Protein AF-0000000073532770 (afdb_homodimer)

Foldseek 3Di:
DPPPPLPDPPPPDDDADEAEAEDAPDPDADDPSDDWDWDDPVHQWIWTAGPVGAIKIKGKDQAPDKDWDWDWDQDPVRDTDIDTPDMHRTYIYIYHPPPPPPPCVVVVVVVVVVVVVVVVVPPDD/DPPPPLPPPPPPDDDADEAEAEDAPDPDADDPSDDWDWDDPVHQWIWTAGPVGAIKIKGKDQAPDKDWDWDWDQDPVRDTDIDTPDMHRTYIYIYHPPPPPPPCVVVVVVVVVVVVVVVVVPPDD

Nearest PDB structures (foldseek):
  8ity-assembly1_N  TM=6.859E-01  e=7.770E-04  Homo sapiens
  7d59-assembly1_N  TM=6.655E-01  e=1.173E-03  Homo sapiens
  7du2-assembly1_N  TM=6.499E-01  e=6.081E-03  Homo sapiens
  6tut-assembly1_N  TM=5.353E-01  e=2.090E-02  Saccharomyces cerevisiae S288C
  8ity-assembly1_N  TM=6.860E-01  e=7.735E-04  Homo sapiens

Structure (mmCIF, N/CA/C/O backbone):
data_AF-0000000073532770-model_v1
#
loop_
_entity.id
_entity.type
_entity.pdbx_description
1 polymer 'Transcription factor TFIIIC triple barrel domain-containing protein'
#
loop_
_atom_site.group_PDB
_atom_site.id
_atom_site.type_symbol
_atom_site.label_atom_id
_atom_site.label_alt_id
_atom_site.label_comp_id
_atom_site.label_asym_id
_atom_site.label_entity_id
_atom_site.label_seq_id
_atom_site.pdbx_PDB_ins_code
_atom_site.Cartn_x
_atom_site.Cartn_y
_atom_site.Cartn_z
_atom_site.occupancy
_atom_site.B_iso_or_equiv
_atom_site.auth_seq_id
_atom_site.auth_comp_id
_atom_site.auth_asym_id
_atom_site.auth_atom_id
_atom_site.pdbx_PDB_model_num
ATOM 1 N N . MET A 1 1 ? -21.984 -15.32 -13.234 1 23.61 1 MET A N 1
ATOM 2 C CA . MET A 1 1 ? -20.703 -15.438 -12.539 1 23.61 1 MET A CA 1
ATOM 3 C C . MET A 1 1 ? -20.516 -14.289 -11.547 1 23.61 1 MET A C 1
ATOM 5 O O . MET A 1 1 ? -20.609 -13.117 -11.922 1 23.61 1 MET A O 1
ATOM 9 N N . GLU A 1 2 ? -21.141 -14.43 -10.422 1 28.73 2 GLU A N 1
ATOM 10 C CA . GLU A 1 2 ? -21.188 -13.367 -9.422 1 28.73 2 GLU A CA 1
ATOM 11 C C . GLU A 1 2 ? -19.781 -12.875 -9.094 1 28.73 2 GLU A C 1
ATOM 13 O O . GLU A 1 2 ? -18.891 -13.672 -8.789 1 28.73 2 GLU A O 1
ATOM 18 N N . VAL A 1 3 ? -19.328 -12.023 -9.906 1 34.41 3 VAL A N 1
ATOM 19 C CA . VAL A 1 3 ? -18.031 -11.43 -9.594 1 34.41 3 VAL A CA 1
ATOM 20 C C . VAL A 1 3 ? -17.875 -11.297 -8.086 1 34.41 3 VAL A C 1
ATOM 22 O O . VAL A 1 3 ? -18.703 -10.688 -7.418 1 34.41 3 VAL A O 1
ATOM 25 N N . GLU A 1 4 ? -17.484 -12.383 -7.48 1 36.12 4 GLU A N 1
ATOM 26 C CA . GLU A 1 4 ? -17.203 -12.359 -6.051 1 36.12 4 GLU A CA 1
ATOM 27 C C . GLU A 1 4 ? -16.547 -11.047 -5.633 1 36.12 4 GLU A C 1
ATOM 29 O O . GLU A 1 4 ? -15.492 -10.68 -6.156 1 36.12 4 GLU A O 1
ATOM 34 N N . GLN A 1 5 ? -17.438 -10.039 -5.609 1 38.5 5 GLN A N 1
ATOM 35 C CA . GLN A 1 5 ? -17 -8.727 -5.129 1 38.5 5 GLN A CA 1
ATOM 36 C C . GLN A 1 5 ? -15.891 -8.859 -4.094 1 38.5 5 GLN A C 1
ATOM 38 O O . GLN A 1 5 ? -15.812 -9.859 -3.379 1 38.5 5 GLN A O 1
ATOM 43 N N . ALA A 1 6 ? -14.781 -8.438 -4.285 1 44 6 ALA A N 1
ATOM 44 C CA . ALA A 1 6 ? -13.742 -8.438 -3.264 1 44 6 ALA A CA 1
ATOM 45 C C . ALA A 1 6 ? -14.344 -8.43 -1.862 1 44 6 ALA A C 1
ATOM 47 O O . ALA A 1 6 ? -15.188 -7.582 -1.548 1 44 6 ALA A O 1
ATOM 48 N N . ALA A 1 7 ? -14.766 -9.578 -1.312 1 43.94 7 ALA A N 1
ATOM 49 C CA . ALA A 1 7 ? -15.445 -9.805 -0.043 1 43.94 7 ALA A CA 1
ATOM 50 C C . ALA A 1 7 ? -14.961 -8.828 1.026 1 43.94 7 ALA A C 1
ATOM 52 O O . ALA A 1 7 ? -13.758 -8.648 1.202 1 43.94 7 ALA A O 1
ATOM 53 N N . ALA A 1 8 ? -15.656 -7.75 1.175 1 52.03 8 ALA A N 1
ATOM 54 C CA . ALA A 1 8 ? -15.469 -6.938 2.373 1 52.03 8 ALA A CA 1
ATOM 55 C C . ALA A 1 8 ? -15.031 -7.797 3.557 1 52.03 8 ALA A C 1
ATOM 57 O O . ALA A 1 8 ? -15.43 -8.961 3.662 1 52.03 8 ALA A O 1
ATOM 58 N N . GLN A 1 9 ? -13.766 -7.625 3.967 1 59.06 9 GLN A N 1
ATOM 59 C CA . GLN A 1 9 ? -13.297 -8.367 5.137 1 59.06 9 GLN A CA 1
ATOM 60 C C . GLN A 1 9 ? -14.422 -8.555 6.152 1 59.06 9 GLN A C 1
ATOM 62 O O . GLN A 1 9 ? -15.156 -7.609 6.457 1 59.06 9 GLN A O 1
ATOM 67 N N . PRO A 1 10 ? -14.805 -9.836 6.363 1 59.97 10 PRO A N 1
ATOM 68 C CA . PRO A 1 10 ? -15.812 -10.031 7.41 1 59.97 10 PRO A CA 1
ATOM 69 C C . PRO A 1 10 ? -15.609 -9.102 8.602 1 59.97 10 PRO A C 1
ATOM 71 O O . PRO A 1 10 ? -14.477 -8.758 8.938 1 59.97 10 PRO A O 1
ATOM 74 N N . PRO A 1 11 ? -16.703 -8.555 9.109 1 62.34 11 PRO A N 1
ATOM 75 C CA . PRO A 1 11 ? -16.594 -7.734 10.32 1 62.34 11 PRO A CA 1
ATOM 76 C C . PRO A 1 11 ? -15.859 -8.453 11.453 1 62.34 11 PRO A C 1
ATOM 78 O O . PRO A 1 11 ? -16.047 -9.656 11.641 1 62.34 11 PRO A O 1
ATOM 81 N N . GLY A 1 12 ? -14.742 -7.852 12.039 1 67.88 12 GLY A N 1
ATOM 82 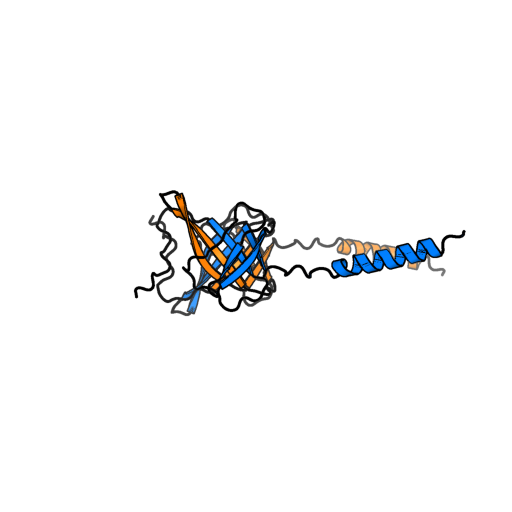C CA . GLY A 1 12 ? -14.031 -8.359 13.203 1 67.88 12 GLY A CA 1
ATOM 83 C C . GLY A 1 12 ? -12.672 -8.945 12.859 1 67.88 12 GLY A C 1
ATOM 84 O O . GLY A 1 12 ? -11.852 -9.188 13.75 1 67.88 12 GLY A O 1
ATOM 85 N N . GLN A 1 13 ? -12.516 -9.406 11.695 1 75.81 13 GLN A N 1
ATOM 86 C CA . GLN A 1 13 ? -11.219 -10.008 11.406 1 75.81 13 GLN A CA 1
ATOM 87 C C . GLN A 1 13 ? -10.211 -8.953 10.969 1 75.81 13 GLN A C 1
ATOM 89 O O . GLN A 1 13 ? -10.445 -8.227 10 1 75.81 13 GLN A O 1
ATOM 94 N N . GLU A 1 14 ? -9.148 -8.922 11.727 1 84.56 14 GLU A N 1
ATOM 95 C CA . GLU A 1 14 ? -8.102 -7.949 11.43 1 84.56 14 GLU A CA 1
ATOM 96 C C . GLU A 1 14 ? -7.145 -8.477 10.367 1 84.56 14 GLU A C 1
ATOM 98 O O . GLU A 1 14 ? -6.816 -9.664 10.344 1 84.56 14 GLU A O 1
ATOM 103 N N . ALA A 1 15 ? -6.965 -7.672 9.375 1 93.56 15 ALA A N 1
ATOM 104 C CA . ALA A 1 15 ? -6.027 -8.039 8.32 1 93.56 15 ALA A CA 1
ATOM 105 C C . ALA A 1 15 ? -4.652 -7.426 8.562 1 93.56 15 ALA A C 1
ATOM 107 O O . ALA A 1 15 ? -4.547 -6.316 9.102 1 93.56 15 ALA A O 1
ATOM 108 N N . VAL A 1 16 ? -3.588 -8.273 8.242 1 95.44 16 VAL A N 1
ATOM 109 C CA . VAL A 1 16 ? -2.225 -7.754 8.18 1 95.44 16 VAL A CA 1
ATOM 110 C C . VAL A 1 16 ? -1.868 -7.41 6.734 1 95.44 16 VAL A C 1
ATOM 112 O O . VAL A 1 16 ? -2.152 -8.188 5.816 1 95.44 16 VAL A O 1
ATOM 115 N N . TYR A 1 17 ? -1.289 -6.234 6.574 1 97.25 17 TYR A N 1
ATOM 116 C CA . TYR A 1 17 ? -0.991 -5.777 5.223 1 97.25 17 TYR A CA 1
ATOM 117 C C . TYR A 1 17 ? 0.504 -5.855 4.938 1 97.25 17 TYR A C 1
ATOM 119 O O . TYR A 1 17 ? 1.323 -5.734 5.852 1 97.25 17 TYR A O 1
ATOM 127 N N . VAL A 1 18 ? 0.891 -6.062 3.656 1 97.94 18 VAL A N 1
ATOM 128 C CA . VAL A 1 18 ? 2.27 -6 3.182 1 97.94 18 VAL A CA 1
ATOM 129 C C . VAL A 1 18 ? 2.318 -5.32 1.815 1 97.94 18 VAL A C 1
ATOM 131 O O . VAL A 1 18 ? 1.457 -5.559 0.965 1 97.94 18 VAL A O 1
ATOM 134 N N . VAL A 1 19 ? 3.281 -4.465 1.598 1 98.31 19 VAL A N 1
ATOM 135 C CA . VAL A 1 19 ? 3.496 -3.834 0.3 1 98.31 19 VAL A CA 1
ATOM 136 C C . VAL A 1 19 ? 4.598 -4.57 -0.457 1 98.31 19 VAL A C 1
ATOM 138 O O . VAL A 1 19 ? 5.699 -4.762 0.065 1 98.31 19 VAL A O 1
ATOM 141 N N . LEU A 1 20 ? 4.277 -5.023 -1.609 1 97.81 20 LEU A N 1
ATOM 142 C CA . LEU A 1 20 ? 5.242 -5.648 -2.512 1 97.81 20 LEU A CA 1
ATOM 143 C C . LEU A 1 20 ? 5.66 -4.68 -3.613 1 97.81 20 LEU A C 1
ATOM 145 O O . LEU A 1 20 ? 4.812 -4.16 -4.344 1 97.81 20 LEU A O 1
ATOM 149 N N . ASP A 1 21 ? 6.953 -4.469 -3.746 1 96.94 21 ASP A N 1
ATOM 150 C CA . ASP A 1 21 ? 7.527 -3.648 -4.809 1 96.94 21 ASP A CA 1
ATOM 151 C C . ASP A 1 21 ? 8.078 -4.516 -5.938 1 96.94 21 ASP A C 1
ATOM 153 O O . ASP A 1 21 ? 9.047 -5.25 -5.75 1 96.94 21 ASP A O 1
ATOM 157 N N . LEU A 1 22 ? 7.43 -4.406 -7.059 1 96.31 22 LEU A N 1
ATOM 158 C CA . LEU A 1 22 ? 7.84 -5.203 -8.211 1 96.31 22 LEU A CA 1
ATOM 159 C C . LEU A 1 22 ? 8.852 -4.449 -9.062 1 96.31 22 LEU A C 1
ATOM 161 O O . LEU A 1 22 ? 8.523 -3.416 -9.656 1 96.31 22 LEU A O 1
ATOM 165 N N . GLN A 1 23 ? 10.109 -4.914 -9.242 1 91.75 23 GLN A N 1
ATOM 166 C CA . GLN A 1 23 ? 11.195 -4.23 -9.93 1 91.75 23 GLN A CA 1
ATOM 167 C C . GLN A 1 23 ? 11.195 -4.555 -11.422 1 91.75 23 GLN A C 1
ATOM 169 O O . GLN A 1 23 ? 11.82 -3.852 -12.219 1 91.75 23 GLN A O 1
ATOM 174 N N . ASP A 1 24 ? 10.586 -5.523 -11.922 1 81.38 24 ASP A N 1
ATOM 175 C CA . ASP A 1 24 ? 10.82 -6.062 -13.258 1 81.38 24 ASP A CA 1
ATOM 176 C C . ASP A 1 24 ? 9.719 -5.625 -14.219 1 81.38 24 ASP A C 1
ATOM 178 O O . ASP A 1 24 ? 9.609 -6.156 -15.328 1 81.38 24 ASP A O 1
ATOM 182 N N . GLY A 1 25 ? 9.039 -4.586 -14.016 1 82.25 25 GLY A N 1
ATOM 183 C CA . GLY A 1 25 ? 8.031 -4.094 -14.945 1 82.25 25 GLY A CA 1
ATOM 184 C C . GLY A 1 25 ? 6.973 -5.125 -15.281 1 82.25 25 GLY A C 1
ATOM 185 O O . GLY A 1 25 ? 6.652 -5.336 -16.453 1 82.25 25 GLY A O 1
ATOM 186 N N . VAL A 1 26 ? 6.512 -5.785 -14.391 1 85.81 26 VAL A N 1
ATOM 187 C CA . VAL A 1 26 ? 5.453 -6.773 -14.57 1 85.81 26 VAL A CA 1
ATOM 188 C C . VAL A 1 26 ? 4.234 -6.117 -15.211 1 85.81 26 VAL A C 1
ATOM 190 O O . VAL A 1 26 ? 3.695 -5.145 -14.68 1 85.81 26 VAL A O 1
ATOM 193 N N . GLU A 1 27 ? 3.893 -6.617 -16.344 1 82.88 27 GLU A N 1
ATOM 194 C CA . GLU A 1 27 ? 2.828 -5.996 -17.125 1 82.88 27 GLU A CA 1
ATOM 195 C C . GLU A 1 27 ? 1.459 -6.535 -16.734 1 82.88 27 GLU A C 1
ATOM 197 O O . GLU A 1 27 ? 0.489 -5.777 -16.641 1 82.88 27 GLU A O 1
ATOM 202 N N . ALA A 1 28 ? 1.365 -7.848 -16.484 1 88.69 28 ALA A N 1
ATOM 203 C CA . ALA A 1 28 ? 0.068 -8.43 -16.156 1 88.69 28 ALA A CA 1
ATOM 204 C C . ALA A 1 28 ? -0.116 -8.516 -14.641 1 88.69 28 ALA A C 1
ATOM 206 O O . ALA A 1 28 ? 0.391 -9.438 -14 1 88.69 28 ALA A O 1
ATOM 207 N N . LEU A 1 29 ? -0.843 -7.441 -14.133 1 93.19 29 LEU A N 1
ATOM 208 C CA . LEU A 1 29 ? -1.088 -7.441 -12.695 1 93.19 29 LEU A CA 1
ATOM 209 C C . LEU A 1 29 ? -2.438 -8.078 -12.375 1 93.19 29 LEU A C 1
ATOM 211 O O . LEU A 1 29 ? -3.398 -7.918 -13.133 1 93.19 29 LEU A O 1
ATOM 215 N N . PRO A 1 30 ? -2.465 -8.773 -11.328 1 94.62 30 PRO A N 1
ATOM 216 C CA . PRO A 1 30 ? -3.752 -9.336 -10.914 1 94.62 30 PRO A CA 1
ATOM 217 C C . PRO A 1 30 ? -4.773 -8.258 -10.547 1 94.62 30 PRO A C 1
ATOM 219 O O . PRO A 1 30 ? -4.402 -7.105 -10.305 1 94.62 30 PRO A O 1
ATOM 222 N N . GLU A 1 31 ? -6.027 -8.688 -10.625 1 91.88 31 GLU A N 1
ATOM 223 C CA . GLU A 1 31 ? -7.102 -7.781 -10.227 1 91.88 31 GLU A CA 1
ATOM 224 C C . GLU A 1 31 ? -7.309 -7.801 -8.711 1 91.88 31 GLU A C 1
ATOM 226 O O . GLU A 1 31 ? -7.109 -8.836 -8.07 1 91.88 31 GLU A O 1
ATOM 231 N N . PRO A 1 32 ? -7.727 -6.664 -8.164 1 93.5 32 PRO A N 1
ATOM 232 C CA . PRO A 1 32 ? -8.062 -6.656 -6.738 1 93.5 32 PRO A CA 1
ATOM 233 C C . PRO A 1 32 ? -9 -7.801 -6.348 1 93.5 32 PRO A C 1
ATOM 235 O O . PRO A 1 32 ? -9.922 -8.133 -7.098 1 93.5 32 PRO A O 1
ATOM 238 N N . GLY A 1 33 ? -8.719 -8.375 -5.176 1 93.19 33 GLY A N 1
ATOM 239 C CA . GLY A 1 33 ? -9.492 -9.516 -4.719 1 93.19 33 GLY A CA 1
ATOM 240 C C . GLY A 1 33 ? -8.867 -10.852 -5.086 1 93.19 33 GLY A C 1
ATOM 241 O O . GLY A 1 33 ? -9.25 -11.891 -4.543 1 93.19 33 GLY A O 1
ATOM 242 N N . ALA A 1 34 ? -7.941 -10.844 -6.043 1 94.94 34 ALA A N 1
ATOM 243 C CA . ALA A 1 34 ? -7.27 -12.078 -6.441 1 94.94 34 ALA A CA 1
ATOM 244 C C . ALA A 1 34 ? -6.414 -12.625 -5.305 1 94.94 34 ALA A C 1
ATOM 246 O O . ALA A 1 34 ? -5.758 -11.867 -4.59 1 94.94 34 ALA A O 1
ATOM 247 N N . ARG A 1 35 ? -6.445 -14.016 -5.211 1 95.5 35 ARG A N 1
ATOM 248 C CA . ARG A 1 35 ? -5.539 -14.664 -4.27 1 95.5 35 ARG A CA 1
ATOM 249 C C . ARG A 1 35 ? -4.145 -14.82 -4.875 1 95.5 35 ARG A C 1
ATOM 251 O O . ARG A 1 35 ? -4.012 -15.141 -6.059 1 95.5 35 ARG A O 1
ATOM 258 N N . LEU A 1 36 ? -3.156 -14.484 -4.102 1 96 36 LEU A N 1
ATOM 259 C CA . LEU A 1 36 ? -1.785 -14.594 -4.59 1 96 36 LEU A CA 1
ATOM 260 C C . LEU A 1 36 ? -1.022 -15.672 -3.828 1 96 36 LEU A C 1
ATOM 262 O O . LEU A 1 36 ? -1.237 -15.867 -2.631 1 96 36 LEU A O 1
ATOM 266 N N . GLN A 1 37 ? -0.178 -16.359 -4.602 1 95.69 37 GLN A N 1
ATOM 267 C CA . GLN A 1 37 ? 0.721 -17.344 -4.008 1 95.69 37 GLN A CA 1
ATOM 268 C C . GLN A 1 37 ? 2.016 -16.688 -3.533 1 95.69 37 GLN A C 1
ATOM 270 O O . GLN A 1 37 ? 2.928 -16.453 -4.328 1 95.69 37 GLN A O 1
ATOM 275 N N . LEU A 1 38 ? 2.043 -16.297 -2.348 1 96.69 38 LEU A N 1
ATOM 276 C CA . LEU A 1 38 ? 3.209 -15.758 -1.659 1 96.69 38 LEU A CA 1
ATOM 277 C C . LEU A 1 38 ? 3.791 -16.781 -0.69 1 96.69 38 LEU A C 1
ATOM 279 O O . LEU A 1 38 ? 3.17 -17.109 0.324 1 96.69 38 LEU A O 1
ATOM 283 N N . GLU A 1 39 ? 4.953 -17.25 -0.95 1 95.5 39 GLU A N 1
ATOM 284 C CA . GLU A 1 39 ? 5.562 -18.328 -0.177 1 95.5 39 GLU A CA 1
ATOM 285 C C . GLU A 1 39 ? 6.871 -17.891 0.465 1 95.5 39 GLU A C 1
ATOM 287 O O . GLU A 1 39 ? 7.48 -16.906 0.025 1 95.5 39 GLU A O 1
ATOM 292 N N . GLY A 1 40 ? 7.199 -18.531 1.586 1 96.5 40 GLY A N 1
ATOM 293 C CA . GLY A 1 40 ? 8.508 -18.328 2.18 1 96.5 40 GLY A CA 1
ATOM 294 C C . GLY A 1 40 ? 8.57 -17.078 3.047 1 96.5 40 GLY A C 1
ATOM 295 O O . GLY A 1 40 ? 9.633 -16.453 3.172 1 96.5 40 GLY A O 1
ATOM 296 N N . MET A 1 41 ? 7.469 -16.672 3.553 1 93.62 41 MET A N 1
ATOM 297 C CA . MET A 1 41 ? 7.418 -15.469 4.367 1 93.62 41 MET A CA 1
ATOM 298 C C . MET A 1 41 ? 8.227 -15.641 5.648 1 93.62 41 MET A C 1
ATOM 300 O O . MET A 1 41 ? 8.586 -14.656 6.297 1 93.62 41 MET A O 1
ATOM 304 N N . GLU A 1 42 ? 8.422 -16.922 6.039 1 92.38 42 GLU A N 1
ATOM 305 C CA . GLU A 1 42 ? 9.203 -17.219 7.23 1 92.38 42 GLU A CA 1
ATOM 306 C C . GLU A 1 42 ? 10.695 -17.312 6.902 1 92.38 42 GLU A C 1
ATOM 308 O O . GLU A 1 42 ? 11.523 -17.484 7.797 1 92.38 42 GLU A O 1
ATOM 313 N N . THR A 1 43 ? 11.023 -17.047 5.746 1 93.19 43 THR A N 1
ATOM 314 C CA . THR A 1 43 ? 12.414 -17.062 5.289 1 93.19 43 THR A CA 1
ATOM 315 C C . THR A 1 43 ? 12.883 -15.656 4.941 1 93.19 43 THR A C 1
ATOM 317 O O . THR A 1 43 ? 12.125 -14.688 5.066 1 93.19 43 THR A O 1
ATOM 320 N N . GLN A 1 44 ? 14.18 -15.586 4.512 1 94.19 44 GLN A N 1
ATOM 321 C CA . GLN A 1 44 ? 14.734 -14.297 4.109 1 94.19 44 GLN A CA 1
ATOM 322 C C . GLN A 1 44 ? 14.445 -14.008 2.639 1 94.19 44 GLN A C 1
ATOM 324 O O . GLN A 1 44 ? 14.641 -12.883 2.17 1 94.19 44 GLN A O 1
ATOM 329 N N . GLN A 1 45 ? 13.945 -15.016 1.905 1 95.69 45 GLN A N 1
ATOM 330 C CA . GLN A 1 45 ? 13.734 -14.867 0.469 1 95.69 45 GLN A CA 1
ATOM 331 C C . GLN A 1 45 ? 12.336 -15.344 0.07 1 95.69 45 GLN A C 1
ATOM 333 O O . GLN A 1 45 ? 12.195 -16.406 -0.546 1 95.69 45 GLN A O 1
ATOM 338 N N . PRO A 1 46 ? 11.32 -14.586 0.306 1 97.31 46 PRO A N 1
ATOM 339 C CA . PRO A 1 46 ? 9.984 -14.984 -0.141 1 97.31 46 PRO A CA 1
ATOM 340 C C . PRO A 1 46 ? 9.867 -15.062 -1.662 1 97.31 46 PRO A C 1
ATOM 342 O O . PRO A 1 46 ? 10.68 -14.469 -2.377 1 97.31 46 PRO A O 1
ATOM 345 N N . CYS A 1 47 ? 8.836 -15.844 -2.072 1 97.56 47 CYS A N 1
ATOM 346 C CA . CYS A 1 47 ? 8.602 -16.016 -3.502 1 97.56 47 CYS A CA 1
ATOM 347 C C . CYS A 1 47 ? 7.16 -15.695 -3.863 1 97.56 47 CYS A C 1
ATOM 349 O O . CYS A 1 47 ? 6.238 -16.047 -3.127 1 97.56 47 CYS A O 1
ATOM 351 N N . LEU A 1 48 ? 7.004 -15.055 -4.953 1 96.88 48 LEU A N 1
ATOM 352 C CA . LEU A 1 48 ? 5.695 -14.672 -5.473 1 96.88 48 LEU A CA 1
ATOM 353 C C . LEU A 1 48 ? 5.469 -15.266 -6.863 1 96.88 48 LEU A C 1
ATOM 355 O O . LEU A 1 48 ? 6.309 -15.117 -7.75 1 96.88 48 LEU A O 1
ATOM 359 N N . ARG A 1 49 ? 4.363 -15.859 -6.984 1 96.06 49 ARG A N 1
ATOM 360 C CA . ARG A 1 49 ? 3.971 -16.359 -8.305 1 96.06 49 ARG A CA 1
ATOM 361 C C . ARG A 1 49 ? 2.904 -15.453 -8.93 1 96.06 49 ARG A C 1
ATOM 363 O O . ARG A 1 49 ? 1.879 -15.18 -8.305 1 96.06 49 ARG A O 1
ATOM 370 N N . LEU A 1 50 ? 3.158 -15.078 -10.07 1 93.75 50 LEU A N 1
ATOM 371 C CA . LEU A 1 50 ? 2.234 -14.195 -10.781 1 93.75 50 LEU A CA 1
ATOM 372 C C . LEU A 1 50 ? 1.266 -15 -11.641 1 93.75 50 LEU A C 1
ATOM 374 O O . LEU A 1 50 ? 1.467 -16.203 -11.852 1 93.75 50 LEU A O 1
ATOM 378 N N . PRO A 1 51 ? 0.146 -14.375 -12.016 1 90.19 51 PRO A N 1
ATOM 379 C CA . PRO A 1 51 ? -0.859 -15.078 -12.812 1 90.19 51 PRO A CA 1
ATOM 380 C C . PRO A 1 51 ? -0.304 -15.602 -14.133 1 90.19 51 PRO A C 1
ATOM 382 O O . PRO A 1 51 ? -0.803 -16.594 -14.672 1 90.19 51 PRO A O 1
ATOM 385 N N . ASP A 1 52 ? 0.643 -14.922 -14.719 1 87.94 52 ASP A N 1
ATOM 386 C CA . ASP A 1 52 ? 1.195 -15.328 -16 1 87.94 52 ASP A CA 1
ATOM 387 C C . ASP A 1 52 ? 2.15 -16.516 -15.836 1 87.94 52 ASP A C 1
ATOM 389 O O . ASP A 1 52 ? 2.723 -16.984 -16.812 1 87.94 52 ASP A O 1
ATOM 393 N N . GLY A 1 53 ? 2.42 -16.969 -14.672 1 90.88 53 GLY A N 1
ATOM 394 C CA . GLY A 1 53 ? 3.273 -18.109 -14.398 1 90.88 53 GLY A CA 1
ATOM 395 C C . GLY A 1 53 ? 4.668 -17.719 -13.953 1 90.88 53 GLY A C 1
ATOM 396 O O . GLY A 1 53 ? 5.438 -18.562 -13.492 1 90.88 53 GLY A O 1
ATOM 397 N N . SER A 1 54 ? 4.992 -16.453 -14.031 1 92 54 SER A N 1
ATOM 398 C CA . SER A 1 54 ? 6.324 -16.016 -13.625 1 92 54 SER A CA 1
ATOM 399 C C . SER A 1 54 ? 6.48 -16.078 -12.109 1 92 54 SER A C 1
ATOM 401 O O . SER A 1 54 ? 5.512 -15.883 -11.375 1 92 54 SER A O 1
ATOM 403 N N . ARG A 1 55 ? 7.738 -16.406 -11.797 1 95.31 55 ARG A N 1
ATOM 404 C CA . ARG A 1 55 ? 8.117 -16.438 -10.391 1 95.31 55 ARG A CA 1
ATOM 405 C C . ARG A 1 55 ? 9.086 -15.312 -10.062 1 95.31 55 ARG A C 1
ATOM 407 O O . ARG A 1 55 ? 10.07 -15.109 -10.773 1 95.31 55 ARG A O 1
ATOM 414 N N . LEU A 1 56 ? 8.789 -14.648 -9 1 96.5 56 LEU A N 1
ATOM 415 C CA . LEU A 1 56 ? 9.68 -13.586 -8.539 1 96.5 56 LEU A CA 1
ATOM 416 C C . LEU A 1 56 ? 10.25 -13.914 -7.168 1 96.5 56 LEU A C 1
ATOM 418 O O . LEU A 1 56 ? 9.609 -14.609 -6.375 1 96.5 56 LEU A O 1
ATOM 422 N N . VAL A 1 57 ? 11.477 -13.445 -6.867 1 97.12 57 VAL A N 1
ATOM 423 C CA . VAL A 1 57 ? 12.164 -13.641 -5.59 1 97.12 57 VAL A CA 1
ATOM 424 C C . VAL A 1 57 ? 12.195 -12.328 -4.816 1 97.12 57 VAL A C 1
ATOM 426 O O . VAL A 1 57 ? 12.484 -11.266 -5.383 1 97.12 57 VAL A O 1
ATOM 429 N N . GLY A 1 58 ? 11.883 -12.484 -3.541 1 97.81 58 GLY A N 1
ATOM 430 C CA . GLY A 1 58 ? 11.727 -11.289 -2.729 1 97.81 58 GLY A CA 1
ATOM 431 C C . GLY A 1 58 ? 12.883 -11.078 -1.762 1 97.81 58 GLY A C 1
ATOM 432 O O . GLY A 1 58 ? 13.586 -12.023 -1.412 1 97.81 58 GLY A O 1
ATOM 433 N N . ALA A 1 59 ? 13.133 -9.836 -1.372 1 96.94 59 ALA A N 1
ATOM 434 C CA . ALA A 1 59 ? 14.008 -9.391 -0.288 1 96.94 59 ALA A CA 1
ATOM 435 C C . ALA A 1 59 ? 13.273 -8.406 0.628 1 96.94 59 ALA A C 1
ATOM 437 O O . ALA A 1 59 ? 12.664 -7.449 0.159 1 96.94 59 ALA A O 1
ATOM 438 N N . PHE A 1 60 ? 13.312 -8.695 1.894 1 96.81 60 PHE A N 1
ATOM 439 C CA . PHE A 1 60 ? 12.688 -7.793 2.854 1 96.81 60 PHE A CA 1
ATOM 440 C C . PHE A 1 60 ? 13.461 -6.48 2.936 1 96.81 60 PHE A C 1
ATOM 442 O O . PHE A 1 60 ? 14.695 -6.477 2.945 1 96.81 60 PHE A O 1
ATOM 449 N N . GLU A 1 61 ? 12.672 -5.395 2.91 1 94.12 61 GLU A N 1
ATOM 450 C CA . GLU A 1 61 ? 13.266 -4.082 3.143 1 94.12 61 GLU A CA 1
ATOM 451 C C . GLU A 1 61 ? 13.094 -3.645 4.594 1 94.12 61 GLU A C 1
ATOM 453 O O . GLU A 1 61 ? 11.992 -3.746 5.152 1 94.12 61 GLU A O 1
ATOM 458 N N . GLU A 1 62 ? 14.141 -3.195 5.215 1 89.56 62 GLU A N 1
ATOM 459 C CA . GLU A 1 62 ? 14.008 -2.559 6.523 1 89.56 62 GLU A CA 1
ATOM 460 C C . GLU A 1 62 ? 13.383 -1.171 6.402 1 89.56 62 GLU A C 1
ATOM 462 O O . GLU A 1 62 ? 13.852 -0.344 5.613 1 89.56 62 GLU A O 1
ATOM 467 N N . THR A 1 63 ? 12.25 -0.874 7.078 1 87.06 63 THR A N 1
ATOM 468 C CA . THR A 1 63 ? 11.57 0.415 7.008 1 87.06 63 THR A CA 1
ATOM 469 C C . THR A 1 63 ? 11.68 1.158 8.336 1 87.06 63 THR A C 1
ATOM 471 O O . THR A 1 63 ? 11.789 0.537 9.391 1 87.06 63 THR A O 1
ATOM 474 N N . VAL A 1 64 ? 11.883 2.445 8.422 1 85.38 64 VAL A N 1
ATOM 475 C CA . VAL A 1 64 ? 11.984 3.285 9.609 1 85.38 64 VAL A CA 1
ATOM 476 C C . VAL A 1 64 ? 10.586 3.648 10.102 1 85.38 64 VAL A C 1
ATOM 478 O O . VAL A 1 64 ? 10.352 3.717 11.312 1 85.38 64 VAL A O 1
ATOM 481 N N . GLY A 1 65 ? 9.664 3.629 9.359 1 90.81 65 GLY A N 1
ATOM 482 C CA . GLY A 1 65 ? 8.32 4.066 9.703 1 90.81 65 GLY A CA 1
ATOM 483 C C . GLY A 1 65 ? 7.234 3.188 9.109 1 90.81 65 GLY A C 1
ATOM 484 O O . GLY A 1 65 ? 7.465 2.012 8.828 1 90.81 65 GLY A O 1
ATOM 485 N N . ALA A 1 66 ? 6.051 3.732 9.094 1 95.19 66 ALA A N 1
ATOM 486 C CA . ALA A 1 66 ? 4.895 3.002 8.578 1 95.19 66 ALA A CA 1
ATOM 487 C C . ALA A 1 66 ? 4.551 3.451 7.164 1 95.19 66 ALA A C 1
ATOM 489 O O . ALA A 1 66 ? 4.859 4.578 6.77 1 95.19 66 ALA A O 1
ATOM 490 N N . GLN A 1 67 ? 4.109 2.549 6.473 1 96.88 67 GLN A N 1
ATOM 491 C CA . GLN A 1 67 ? 3.5 2.859 5.184 1 96.88 67 GLN A CA 1
ATOM 492 C C . GLN A 1 67 ? 1.978 2.861 5.281 1 96.88 67 GLN A C 1
ATOM 494 O O . GLN A 1 67 ? 1.383 1.913 5.797 1 96.88 67 GLN A O 1
ATOM 499 N N . LEU A 1 68 ? 1.376 3.955 4.84 1 97.62 68 LEU A N 1
ATOM 500 C CA . LEU A 1 68 ? -0.076 4.023 4.719 1 97.62 68 LEU A CA 1
ATOM 501 C C . LEU A 1 68 ? -0.516 3.715 3.291 1 97.62 68 LEU A C 1
ATOM 503 O O . LEU A 1 68 ? 0.128 4.148 2.332 1 97.62 68 LEU A O 1
ATOM 507 N N . VAL A 1 69 ? -1.597 2.986 3.164 1 98.38 69 VAL A N 1
ATOM 508 C CA . VAL A 1 69 ? -2.25 2.771 1.878 1 98.38 69 VAL A CA 1
ATOM 509 C C . VAL A 1 69 ? -3.574 3.531 1.837 1 98.38 69 VAL A C 1
ATOM 511 O O . VAL A 1 69 ? -4.461 3.289 2.658 1 98.38 69 VAL A O 1
ATOM 514 N N . LEU A 1 70 ? -3.658 4.422 0.865 1 98.12 70 LEU A N 1
ATOM 515 C CA . LEU A 1 70 ? -4.891 5.191 0.724 1 98.12 70 LEU A CA 1
ATOM 516 C C . LEU A 1 70 ? -5.621 4.812 -0.559 1 98.12 70 LEU A C 1
ATOM 518 O O . LEU A 1 70 ? -4.992 4.535 -1.581 1 98.12 70 LEU A O 1
ATOM 522 N N . ALA A 1 71 ? -6.852 4.836 -0.518 1 97.06 71 ALA A N 1
ATOM 523 C CA . ALA A 1 71 ? -7.73 4.695 -1.678 1 97.06 71 ALA A CA 1
ATOM 524 C C . ALA A 1 71 ? -8.461 6.004 -1.972 1 97.06 71 ALA A C 1
ATOM 526 O O . ALA A 1 71 ? -9 6.641 -1.063 1 97.06 71 ALA A O 1
ATOM 527 N N . ASP A 1 72 ? -8.328 6.449 -3.172 1 95.62 72 ASP A N 1
ATOM 528 C CA . ASP A 1 72 ? -9.078 7.594 -3.67 1 95.62 72 ASP A CA 1
ATOM 529 C C . ASP A 1 72 ? -10.234 7.145 -4.57 1 95.62 72 ASP A C 1
ATOM 531 O O . ASP A 1 72 ? -10.008 6.609 -5.656 1 95.62 72 ASP A O 1
ATOM 535 N N . THR A 1 73 ? -11.391 7.312 -4.066 1 94.06 73 THR A N 1
ATOM 536 C CA . THR A 1 73 ? -12.578 6.941 -4.824 1 94.06 73 THR A CA 1
ATOM 537 C C . THR A 1 73 ? -13.297 8.18 -5.355 1 94.06 73 THR A C 1
ATOM 539 O O . THR A 1 73 ? -13.477 9.156 -4.625 1 94.06 73 THR A O 1
ATOM 542 N N . LEU A 1 74 ? -13.492 8.117 -6.652 1 90.06 74 LEU A N 1
ATOM 543 C CA . LEU A 1 74 ? -14.219 9.219 -7.285 1 90.06 74 LEU A CA 1
ATOM 544 C C . LEU A 1 74 ? -15.727 9 -7.191 1 90.06 74 LEU A C 1
ATOM 546 O O . LEU A 1 74 ? -16.234 7.965 -7.629 1 90.06 74 LEU A O 1
ATOM 550 N N . GLY A 1 75 ? -16.375 9.898 -6.59 1 87.38 75 GLY A N 1
ATOM 551 C CA . GLY A 1 75 ? -17.812 9.836 -6.5 1 87.38 75 GLY A CA 1
ATOM 552 C C . GLY A 1 75 ? -18.516 10.242 -7.785 1 87.38 75 GLY A C 1
ATOM 553 O O . GLY A 1 75 ? -17.891 10.797 -8.688 1 87.38 75 GLY A O 1
ATOM 554 N N . PRO A 1 76 ? -19.812 9.93 -7.809 1 87.75 76 PRO A N 1
ATOM 555 C CA . PRO A 1 76 ? -20.594 10.305 -8.992 1 87.75 76 PRO A CA 1
ATOM 556 C C . PRO A 1 76 ? -20.609 11.812 -9.227 1 87.75 76 PRO A C 1
ATOM 558 O O . PRO A 1 76 ? -20.766 12.258 -10.367 1 87.75 76 PRO A O 1
ATOM 561 N N . ASP A 1 77 ? -20.484 12.594 -8.164 1 90.69 77 ASP A N 1
ATOM 562 C CA . ASP A 1 77 ? -20.516 14.047 -8.258 1 90.69 77 ASP A CA 1
ATOM 563 C C . ASP A 1 77 ? -19.125 14.602 -8.539 1 90.69 77 ASP A C 1
ATOM 565 O O . ASP A 1 77 ? -18.922 15.82 -8.555 1 90.69 77 ASP A O 1
ATOM 569 N N . GLY A 1 78 ? -18.094 13.828 -8.688 1 88.94 78 GLY A N 1
ATOM 570 C CA . GLY A 1 78 ? -16.734 14.258 -8.969 1 88.94 78 GLY A CA 1
ATOM 571 C C . GLY A 1 78 ? -15.914 14.477 -7.715 1 88.94 78 GLY A C 1
ATOM 572 O O . GLY A 1 78 ? -14.734 14.844 -7.797 1 88.94 78 GLY A O 1
ATOM 573 N N . SER A 1 79 ? -16.547 14.188 -6.594 1 90 79 SER A N 1
ATOM 574 C CA . SER A 1 79 ? -15.812 14.359 -5.344 1 90 79 SER A CA 1
ATOM 575 C C . SER A 1 79 ? -14.875 13.188 -5.09 1 90 79 SER A C 1
ATOM 577 O O . SER A 1 79 ? -15.141 12.062 -5.527 1 90 79 SER A O 1
ATOM 579 N N . HIS A 1 80 ? -13.766 13.602 -4.453 1 89.94 80 HIS A N 1
ATOM 580 C CA . HIS A 1 80 ? -12.797 12.578 -4.105 1 89.94 80 HIS A CA 1
ATOM 581 C C . HIS A 1 80 ? -12.93 12.164 -2.645 1 89.94 80 HIS A C 1
ATOM 583 O O . HIS A 1 80 ? -12.961 13.008 -1.752 1 89.94 80 HIS A O 1
ATOM 589 N N . ARG A 1 81 ? -13.086 10.906 -2.441 1 93.12 81 ARG A N 1
ATOM 590 C CA . ARG A 1 81 ? -13.047 10.328 -1.102 1 93.12 81 ARG A CA 1
ATOM 591 C C . ARG A 1 81 ? -11.734 9.586 -0.859 1 93.12 81 ARG A C 1
ATOM 593 O O . ARG A 1 81 ? -11.508 8.516 -1.425 1 93.12 81 ARG A O 1
ATOM 600 N N . VAL A 1 82 ? -10.883 10.195 -0.049 1 95.56 82 VAL A N 1
ATOM 601 C CA . VAL A 1 82 ? -9.578 9.617 0.261 1 95.56 82 VAL A CA 1
ATOM 602 C C . VAL A 1 82 ? -9.625 8.938 1.63 1 95.56 82 VAL A C 1
ATOM 604 O O . VAL A 1 82 ? -9.789 9.609 2.652 1 95.56 82 VAL A O 1
ATOM 607 N N . GLU A 1 83 ? -9.461 7.652 1.62 1 96.38 83 GLU A N 1
ATOM 608 C CA . GLU A 1 83 ? -9.609 6.887 2.852 1 96.38 83 GLU A CA 1
ATOM 609 C C . GLU A 1 83 ? -8.43 5.949 3.072 1 96.38 83 GLU A C 1
ATOM 611 O O . GLU A 1 83 ? -7.855 5.43 2.111 1 96.38 83 GLU A O 1
ATOM 616 N N . LEU A 1 84 ? -8.188 5.734 4.34 1 97.06 84 LEU A N 1
ATOM 617 C CA . LEU A 1 84 ? -7.152 4.777 4.699 1 97.06 84 LEU A CA 1
ATOM 618 C C . LEU A 1 84 ? -7.652 3.346 4.531 1 97.06 84 LEU A C 1
ATOM 620 O O . LEU A 1 84 ? -8.672 2.963 5.113 1 97.06 84 LEU A O 1
ATOM 624 N N . VAL A 1 85 ? -6.918 2.568 3.74 1 95.94 85 VAL A N 1
ATOM 625 C CA . VAL A 1 85 ? -7.188 1.142 3.594 1 95.94 85 VAL A CA 1
ATOM 626 C C . VAL A 1 85 ? -6.57 0.378 4.766 1 95.94 85 VAL A C 1
ATOM 628 O O . VAL A 1 85 ? -7.23 -0.467 5.379 1 95.94 85 VAL A O 1
ATOM 631 N N . GLY A 1 86 ? -5.375 0.704 5.07 1 96.25 86 GLY A N 1
ATOM 632 C CA . GLY A 1 86 ? -4.594 0.109 6.145 1 96.25 86 GLY A CA 1
ATOM 633 C C . GLY A 1 86 ? -3.176 0.642 6.215 1 96.25 86 GLY A C 1
ATOM 634 O O . GLY A 1 86 ? -2.812 1.559 5.477 1 96.25 86 GLY A O 1
ATOM 635 N N . HIS A 1 87 ? -2.406 0.169 7.141 1 96.25 87 HIS A N 1
ATOM 636 C CA . HIS A 1 87 ? -1 0.53 7.273 1 96.25 87 HIS A CA 1
ATOM 637 C C . HIS A 1 87 ? -0.139 -0.7 7.543 1 96.25 87 HIS A C 1
ATOM 639 O O . HIS A 1 87 ? -0.646 -1.735 7.98 1 96.25 87 HIS A O 1
ATOM 645 N N . THR A 1 88 ? 1.144 -0.617 7.281 1 96.31 88 THR A N 1
ATOM 646 C CA . THR A 1 88 ? 2.1 -1.7 7.484 1 96.31 88 THR A CA 1
ATOM 647 C C . THR A 1 88 ? 3.521 -1.156 7.574 1 96.31 88 THR A C 1
ATOM 649 O O . THR A 1 88 ? 3.828 -0.107 7.008 1 96.31 88 THR A O 1
ATOM 652 N N . ASP A 1 89 ? 4.324 -1.856 8.242 1 95.31 89 ASP A N 1
ATOM 653 C CA . ASP A 1 89 ? 5.758 -1.572 8.234 1 95.31 89 ASP A CA 1
ATOM 654 C C . ASP A 1 89 ? 6.52 -2.619 7.43 1 95.31 89 ASP A C 1
ATOM 656 O O . ASP A 1 89 ? 7.754 -2.613 7.402 1 95.31 89 ASP A O 1
ATOM 660 N N . LYS A 1 90 ? 5.852 -3.52 6.801 1 96 90 LYS A N 1
ATOM 661 C CA . LYS A 1 90 ? 6.473 -4.594 6.027 1 96 90 LYS A CA 1
ATOM 662 C C . LYS A 1 90 ? 6.488 -4.262 4.539 1 96 90 LYS A C 1
ATOM 664 O O . LYS A 1 90 ? 5.457 -3.914 3.963 1 96 90 LYS A O 1
ATOM 669 N N . ARG A 1 91 ? 7.656 -4.285 3.977 1 97.31 91 ARG A N 1
ATOM 670 C CA . ARG A 1 91 ? 7.867 -4.062 2.551 1 97.31 91 ARG A CA 1
ATOM 671 C C . ARG A 1 91 ? 8.844 -5.082 1.975 1 97.31 91 ARG A C 1
ATOM 673 O O . ARG A 1 91 ? 9.875 -5.371 2.578 1 97.31 91 ARG A O 1
ATOM 680 N N . ILE A 1 92 ? 8.453 -5.652 0.858 1 97.62 92 ILE A N 1
ATOM 681 C CA . ILE A 1 92 ? 9.281 -6.648 0.188 1 97.62 92 ILE A CA 1
ATOM 682 C C . ILE A 1 92 ? 9.508 -6.238 -1.265 1 97.62 92 ILE A C 1
ATOM 684 O O . ILE A 1 92 ? 8.562 -5.906 -1.979 1 97.62 92 ILE A O 1
ATOM 688 N N . THR A 1 93 ? 10.734 -6.227 -1.694 1 97.06 93 THR A N 1
ATOM 689 C CA . THR A 1 93 ? 11.062 -5.996 -3.096 1 97.06 93 THR A CA 1
ATOM 690 C C . THR A 1 93 ? 11.164 -7.32 -3.852 1 97.06 93 THR A C 1
ATOM 692 O O . THR A 1 93 ? 11.82 -8.258 -3.389 1 97.06 93 THR A O 1
ATOM 695 N N . PHE A 1 94 ? 10.484 -7.383 -4.977 1 96.75 94 PHE A N 1
ATOM 696 C CA . PHE A 1 94 ? 10.5 -8.602 -5.777 1 96.75 94 PHE A CA 1
ATOM 697 C C . PHE A 1 94 ? 11.164 -8.352 -7.129 1 96.75 94 PHE A C 1
ATOM 699 O O . PHE A 1 94 ? 10.938 -7.312 -7.754 1 96.75 94 PHE A O 1
ATOM 706 N N . SER A 1 95 ? 11.945 -9.297 -7.559 1 95.38 95 SER A N 1
ATOM 707 C CA . SER A 1 95 ? 12.625 -9.266 -8.852 1 95.38 95 SER A CA 1
ATOM 708 C C . SER A 1 95 ? 12.703 -10.656 -9.477 1 95.38 95 SER A C 1
ATOM 710 O O . SER A 1 95 ? 12.516 -11.656 -8.789 1 95.38 95 SER A O 1
ATOM 712 N N . ARG A 1 96 ? 12.875 -10.719 -10.758 1 94.38 96 ARG A N 1
ATOM 713 C CA . ARG A 1 96 ? 13.109 -11.992 -11.43 1 94.38 96 ARG A CA 1
ATOM 714 C C . ARG A 1 96 ? 14.414 -12.633 -10.945 1 94.38 96 ARG A C 1
ATOM 716 O O . ARG A 1 96 ? 15.406 -11.938 -10.727 1 94.38 96 ARG A O 1
ATOM 723 N N . PRO A 1 97 ? 14.352 -13.961 -10.719 1 92.69 97 PRO A N 1
ATOM 724 C CA . PRO A 1 97 ? 15.586 -14.617 -10.281 1 92.69 97 PRO A CA 1
ATOM 725 C C . PRO A 1 97 ? 16.75 -14.375 -11.242 1 92.69 97 PRO A C 1
ATOM 727 O O . PRO A 1 97 ? 16.562 -14.391 -12.461 1 92.69 97 PRO A O 1
ATOM 730 N N . GLN A 1 98 ? 17.766 -13.758 -10.68 1 84.62 98 GLN A N 1
ATOM 731 C CA . GLN A 1 98 ? 18.953 -13.531 -11.5 1 84.62 98 GLN A CA 1
ATOM 732 C C . GLN A 1 98 ? 19.594 -14.844 -11.922 1 84.62 98 GLN A C 1
ATOM 734 O O . GLN A 1 98 ? 19.734 -15.766 -11.109 1 84.62 98 GLN A O 1
ATOM 739 N N . GLN A 1 99 ? 19.406 -15.125 -13.195 1 72.69 99 GLN A N 1
ATOM 740 C CA . GLN A 1 99 ? 20.203 -16.25 -13.664 1 72.69 99 GLN A CA 1
ATOM 741 C C . GLN A 1 99 ? 21.672 -16.078 -13.289 1 72.69 99 GLN A C 1
ATOM 743 O O . GLN A 1 99 ? 22.266 -15.039 -13.57 1 72.69 99 GLN A O 1
ATOM 748 N N . GLU A 1 100 ? 22.016 -16.469 -12.148 1 56.97 100 GLU A N 1
ATOM 749 C CA . GLU A 1 100 ? 23.469 -16.453 -11.922 1 56.97 100 GLU A CA 1
ATOM 750 C C . GLU A 1 100 ? 24.219 -16.656 -13.227 1 56.97 100 GLU A C 1
ATOM 752 O O . GLU A 1 100 ? 23.984 -17.641 -13.945 1 56.97 100 GLU A O 1
ATOM 757 N N . ALA A 1 101 ? 24.672 -15.602 -14.008 1 51.66 101 ALA A N 1
ATOM 758 C CA . ALA A 1 101 ? 25.688 -15.859 -15.023 1 51.66 101 ALA A CA 1
ATOM 759 C C . ALA A 1 101 ? 26.688 -16.922 -14.555 1 51.66 101 ALA A C 1
ATOM 761 O O . ALA A 1 101 ? 27.094 -16.922 -13.391 1 51.66 101 ALA A O 1
ATOM 762 N N . GLU A 1 102 ? 26.516 -18.094 -14.938 1 52.44 102 GLU A N 1
ATOM 763 C CA . GLU A 1 102 ? 27.703 -18.938 -14.789 1 52.44 102 GLU A CA 1
ATOM 764 C C . GLU A 1 102 ? 28.969 -18.109 -14.883 1 52.44 102 GLU A C 1
ATOM 766 O O . GLU A 1 102 ? 29.203 -17.422 -15.875 1 52.44 102 GLU A O 1
ATOM 771 N N . GLY A 1 103 ? 29.188 -17.234 -13.914 1 46.91 103 GLY A N 1
ATOM 772 C CA . GLY A 1 103 ? 30.469 -16.547 -13.969 1 46.91 103 GLY A CA 1
ATOM 773 C C . GLY A 1 103 ? 31.484 -17.266 -14.852 1 46.91 103 GLY A C 1
ATOM 774 O O . GLY A 1 103 ? 31.375 -18.469 -15.086 1 46.91 103 GLY A O 1
ATOM 775 N N . PRO A 1 104 ? 31.859 -16.516 -15.875 1 47.56 104 PRO A N 1
ATOM 776 C CA . PRO A 1 104 ? 33.031 -17.016 -16.625 1 47.56 104 PRO A CA 1
ATOM 777 C C . PRO A 1 104 ? 34.062 -17.672 -15.727 1 47.56 104 PRO A C 1
ATOM 779 O O . PRO A 1 104 ? 35.156 -18.016 -16.188 1 47.56 104 PRO A O 1
ATOM 782 N N . ASP A 1 105 ? 33.969 -17.484 -14.453 1 44.91 105 ASP A N 1
ATOM 783 C CA . ASP A 1 105 ? 35.094 -18.047 -13.703 1 44.91 105 ASP A CA 1
ATOM 784 C C . ASP A 1 105 ? 35.188 -19.562 -13.875 1 44.91 105 ASP A C 1
ATOM 786 O O . ASP A 1 105 ? 35.938 -20.234 -13.18 1 44.91 105 ASP A O 1
ATOM 790 N N . ALA A 1 106 ? 34.156 -20.156 -14.508 1 43.38 106 ALA A N 1
ATOM 791 C CA . ALA A 1 106 ? 34.531 -21.531 -14.867 1 43.38 106 ALA A CA 1
ATOM 792 C C . ALA A 1 106 ? 35.719 -21.547 -15.82 1 43.38 106 ALA A C 1
ATOM 794 O O . ALA A 1 106 ? 36.5 -22.5 -15.812 1 43.38 106 ALA A O 1
ATOM 795 N N . GLU A 1 107 ? 35.812 -20.531 -16.766 1 41.66 107 GLU A N 1
ATOM 796 C CA . GLU A 1 107 ? 36.969 -20.484 -17.656 1 41.66 107 GLU A CA 1
ATOM 797 C C . GLU A 1 107 ? 38.125 -19.766 -17 1 41.66 107 GLU A C 1
ATOM 799 O O . GLU A 1 107 ? 39.281 -19.828 -17.484 1 41.66 107 GLU A O 1
ATOM 804 N N . LEU A 1 108 ? 37.844 -18.938 -16.047 1 41.72 108 LEU A N 1
ATOM 805 C CA . LEU A 1 108 ? 39 -18.219 -15.516 1 41.72 108 LEU A CA 1
ATOM 806 C C . LEU A 1 108 ? 39.812 -19.125 -14.594 1 41.72 108 LEU A C 1
ATOM 808 O O . LEU A 1 108 ? 40.844 -18.719 -14.07 1 41.72 108 LEU A O 1
ATOM 812 N N . ALA A 1 109 ? 39.219 -20.172 -14.133 1 42.31 109 ALA A N 1
ATOM 813 C CA . ALA A 1 109 ? 40.125 -21.109 -13.438 1 42.31 109 ALA A CA 1
ATOM 814 C C . ALA A 1 109 ? 41.219 -21.594 -14.359 1 42.31 109 ALA A C 1
ATOM 816 O O . ALA A 1 109 ? 42.312 -21.984 -13.891 1 42.31 109 ALA A O 1
ATOM 817 N N . GLU A 1 110 ? 40.906 -21.641 -15.695 1 42.34 110 GLU A N 1
ATOM 818 C CA . GLU A 1 110 ? 41.906 -22.141 -16.625 1 42.34 110 GLU A CA 1
ATOM 819 C C . GLU A 1 110 ? 42.969 -21.062 -16.906 1 42.34 110 GLU A C 1
ATOM 821 O O . GLU A 1 110 ? 44.094 -21.391 -17.297 1 42.34 110 GLU A O 1
ATOM 826 N N . VAL A 1 111 ? 42.5 -19.797 -16.766 1 44.56 111 VAL A N 1
ATOM 827 C CA . VAL A 1 111 ? 43.5 -18.781 -17.109 1 44.56 111 VAL A CA 1
ATOM 828 C C . VAL A 1 111 ? 44.438 -18.578 -15.945 1 44.56 111 VAL A C 1
ATOM 830 O O . VAL A 1 111 ? 45.594 -18.141 -16.141 1 44.56 111 VAL A O 1
ATOM 833 N N . GLY A 1 112 ? 43.938 -18.688 -14.719 1 43.72 112 GLY A N 1
ATOM 834 C CA . GLY A 1 112 ? 44.812 -18.562 -13.555 1 43.72 112 GLY A CA 1
ATOM 835 C C . GLY A 1 112 ? 45.875 -19.641 -13.492 1 43.72 112 GLY A C 1
ATOM 836 O O . GLY A 1 112 ? 46.938 -19.453 -12.891 1 43.72 112 GLY A O 1
ATOM 837 N N . GLU A 1 113 ? 45.5 -20.828 -13.977 1 45.97 113 GLU A N 1
ATOM 838 C CA . GLU A 1 113 ? 46.469 -21.891 -14.109 1 45.97 113 GLU A CA 1
ATOM 839 C C . GLU A 1 113 ? 47.531 -21.531 -15.156 1 45.97 113 GLU A C 1
ATOM 841 O O . GLU A 1 113 ? 48.719 -21.859 -14.984 1 45.97 113 GLU A O 1
ATOM 846 N N . ALA A 1 114 ? 47.031 -20.812 -16.25 1 45.81 114 ALA A N 1
ATOM 847 C CA . ALA A 1 114 ? 48.031 -20.422 -17.25 1 45.81 114 ALA A CA 1
ATOM 848 C C . ALA A 1 114 ? 48.969 -19.328 -16.719 1 45.81 114 ALA A C 1
ATOM 850 O O . ALA A 1 114 ? 50.156 -19.328 -17.016 1 45.81 114 ALA A O 1
ATOM 851 N N . ALA A 1 115 ? 48.438 -18.359 -15.938 1 45.28 115 ALA A N 1
ATOM 852 C CA . ALA A 1 115 ? 49.281 -17.297 -15.422 1 45.28 115 ALA A CA 1
ATOM 853 C C . ALA A 1 115 ? 50.188 -17.812 -14.312 1 45.28 115 ALA A C 1
ATOM 855 O O . ALA A 1 115 ? 51.344 -17.375 -14.195 1 45.28 115 ALA A O 1
ATOM 856 N N . ALA A 1 116 ? 49.75 -18.688 -13.445 1 46.38 116 ALA A N 1
ATOM 857 C CA . ALA A 1 116 ? 50.625 -19.312 -12.453 1 46.38 116 ALA A CA 1
ATOM 858 C C . ALA A 1 116 ? 51.719 -20.109 -13.125 1 46.38 116 ALA A C 1
ATOM 860 O O . ALA A 1 116 ? 52.875 -20.125 -12.656 1 46.38 116 ALA A O 1
ATOM 861 N N . ALA A 1 117 ? 51.406 -20.797 -14.227 1 45 117 ALA A N 1
ATOM 862 C CA . ALA A 1 117 ? 52.406 -21.531 -14.953 1 45 117 ALA A CA 1
ATOM 863 C C . ALA A 1 117 ? 53.469 -20.594 -15.555 1 45 117 ALA A C 1
ATOM 865 O O . ALA A 1 117 ? 54.656 -20.891 -15.562 1 45 117 ALA A O 1
ATOM 866 N N . ALA A 1 118 ? 52.938 -19.391 -16.016 1 46.25 118 ALA A N 1
ATOM 867 C CA . ALA A 1 118 ? 53.906 -18.469 -16.625 1 46.25 118 ALA A CA 1
ATOM 868 C C . ALA A 1 118 ? 54.812 -17.844 -15.555 1 46.25 118 ALA A C 1
ATOM 870 O O . ALA A 1 118 ? 56 -17.625 -15.789 1 46.25 118 ALA A O 1
ATOM 871 N N . ALA A 1 119 ? 54.219 -17.516 -14.398 1 47.41 119 ALA A N 1
ATOM 872 C CA . ALA A 1 119 ? 55.031 -16.938 -13.32 1 47.41 119 ALA A CA 1
ATOM 873 C C . ALA A 1 119 ? 56.031 -17.969 -12.797 1 47.41 119 ALA A C 1
ATOM 875 O O . ALA A 1 119 ? 57.156 -17.594 -12.438 1 47.41 119 ALA A O 1
ATOM 876 N N . ALA A 1 120 ? 55.625 -19.172 -12.688 1 50.22 120 ALA A N 1
ATOM 877 C CA . ALA A 1 120 ? 56.594 -20.219 -12.266 1 50.22 120 ALA A CA 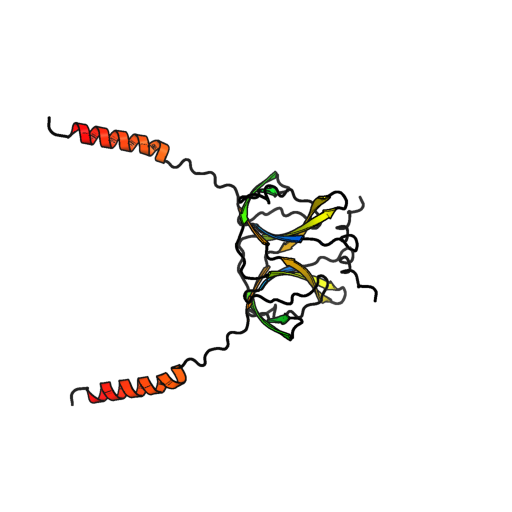1
ATOM 878 C C . ALA A 1 120 ? 57.719 -20.359 -13.266 1 50.22 120 ALA A C 1
ATOM 880 O O . ALA A 1 120 ? 58.844 -20.656 -12.883 1 50.22 120 ALA A O 1
ATOM 881 N N . ALA A 1 121 ? 57.406 -20.141 -14.57 1 50.94 121 ALA A N 1
ATOM 882 C CA . ALA A 1 121 ? 58.438 -20.297 -15.594 1 50.94 121 ALA A CA 1
ATOM 883 C C . ALA A 1 121 ? 59.438 -19.141 -15.539 1 50.94 121 ALA A C 1
ATOM 885 O O . ALA A 1 121 ? 60.531 -19.234 -16.109 1 50.94 121 ALA A O 1
ATOM 886 N N . ALA A 1 122 ? 58.875 -18 -15.023 1 51.19 122 ALA A N 1
ATOM 887 C CA . ALA A 1 122 ? 59.75 -16.844 -15.016 1 51.19 122 ALA A CA 1
ATOM 888 C C . ALA A 1 122 ? 60.594 -16.797 -13.742 1 51.19 122 ALA A C 1
ATOM 890 O O . ALA A 1 122 ? 61.406 -15.883 -13.555 1 51.19 122 ALA A O 1
ATOM 891 N N . ALA A 1 123 ? 60.25 -17.5 -12.773 1 54.62 123 ALA A N 1
ATOM 892 C CA . ALA A 1 123 ? 61.062 -17.531 -11.57 1 54.62 123 ALA A CA 1
ATOM 893 C C . ALA A 1 123 ? 62.5 -18 -11.906 1 54.62 123 ALA A C 1
ATOM 895 O O . ALA A 1 123 ? 62.688 -18.75 -12.859 1 54.62 123 ALA A O 1
ATOM 896 N N . PRO A 1 124 ? 63.375 -17.094 -11.523 1 60.22 124 PRO A N 1
ATOM 897 C CA . PRO A 1 124 ? 64.75 -17.438 -11.766 1 60.22 124 PRO A CA 1
ATOM 898 C C . PRO A 1 124 ? 65.125 -18.875 -11.352 1 60.22 124 PRO A C 1
ATOM 900 O O . PRO A 1 124 ? 64.438 -19.438 -10.461 1 60.22 124 PRO A 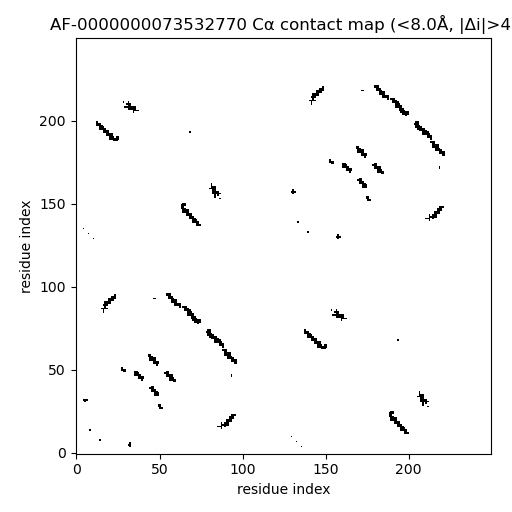O 1
ATOM 903 N N . PRO A 1 125 ? 65.938 -19.641 -12.211 1 58.09 125 PRO A N 1
ATOM 904 C CA . PRO A 1 125 ? 66.312 -21.016 -11.938 1 58.09 125 PRO A CA 1
ATOM 905 C C . PRO A 1 125 ? 66.875 -21.203 -10.531 1 58.09 125 PRO A C 1
ATOM 907 O O . PRO A 1 125 ? 67.438 -20.266 -9.953 1 58.09 125 PRO A O 1
ATOM 910 N N . MET B 1 1 ? -23.484 3.23 18.031 1 23.33 1 MET B N 1
ATOM 911 C CA . MET B 1 1 ? -22.578 3.904 17.109 1 23.33 1 MET B CA 1
ATOM 912 C C . MET B 1 1 ? -22.062 2.932 16.047 1 23.33 1 MET B C 1
ATOM 914 O O . MET B 1 1 ? -21.516 1.88 16.375 1 23.33 1 MET B O 1
ATOM 918 N N . GLU B 1 2 ? -22.906 2.684 15.07 1 29.53 2 GLU B N 1
ATOM 919 C CA . GLU B 1 2 ? -22.609 1.688 14.039 1 29.53 2 GLU B CA 1
ATOM 920 C C . GLU B 1 2 ? -21.234 1.913 13.422 1 29.53 2 GLU B C 1
ATOM 922 O O . GLU B 1 2 ? -20.922 3.025 13 1 29.53 2 GLU B O 1
ATOM 927 N N . VAL B 1 3 ? -20.297 1.403 14.086 1 34.81 3 VAL B N 1
ATOM 928 C CA . VAL B 1 3 ? -18.953 1.494 13.516 1 34.81 3 VAL B CA 1
ATOM 929 C C . VAL B 1 3 ? -19.031 1.398 11.992 1 34.81 3 VAL B C 1
ATOM 931 O O . VAL B 1 3 ? -19.609 0.453 11.453 1 34.81 3 VAL B O 1
ATOM 934 N N . GLU B 1 4 ? -19.312 2.506 11.406 1 36.59 4 GLU B N 1
ATOM 935 C CA . GLU B 1 4 ? -19.312 2.574 9.945 1 36.59 4 GLU B CA 1
ATOM 936 C C . GLU B 1 4 ? -18.219 1.699 9.352 1 36.59 4 GLU B C 1
ATOM 938 O O . GLU B 1 4 ? -17.031 1.896 9.641 1 36.59 4 GLU B O 1
ATOM 943 N N . GLN B 1 5 ? -18.531 0.399 9.445 1 39 5 GLN B N 1
ATOM 944 C CA . GLN B 1 5 ? -17.625 -0.576 8.828 1 39 5 GLN B CA 1
ATOM 945 C C . GLN B 1 5 ? -16.953 0.008 7.598 1 39 5 GLN B C 1
ATOM 947 O O . GLN B 1 5 ? -17.5 0.89 6.934 1 39 5 GLN B O 1
ATOM 952 N N . ALA B 1 6 ? -15.766 0.185 7.543 1 43.94 6 ALA B N 1
ATOM 953 C CA . ALA B 1 6 ? -15.07 0.623 6.332 1 43.94 6 ALA B CA 1
ATOM 954 C C . ALA B 1 6 ? -15.859 0.248 5.082 1 43.94 6 ALA B C 1
ATOM 956 O O . ALA B 1 6 ? -16.25 -0.911 4.91 1 43.94 6 ALA B O 1
ATOM 957 N N . ALA B 1 7 ? -16.875 1.039 4.672 1 43.94 7 ALA B N 1
ATOM 958 C CA . ALA B 1 7 ? -17.812 0.839 3.57 1 43.94 7 ALA B CA 1
ATOM 959 C C . ALA B 1 7 ? -17.141 0.137 2.395 1 43.94 7 ALA B C 1
ATOM 961 O O . ALA B 1 7 ? -16.047 0.526 1.975 1 43.94 7 ALA B O 1
ATOM 962 N N . ALA B 1 8 ? -17.25 -1.146 2.355 1 51.81 8 ALA B N 1
ATOM 963 C CA . ALA B 1 8 ? -16.922 -1.854 1.122 1 51.81 8 ALA B CA 1
ATOM 964 C C . ALA B 1 8 ? -17.172 -0.974 -0.099 1 51.81 8 ALA B C 1
ATOM 966 O O . ALA B 1 8 ? -18.094 -0.149 -0.099 1 51.81 8 ALA B O 1
ATOM 967 N N . GLN B 1 9 ? -16.078 -0.529 -0.737 1 58.81 9 GLN B N 1
ATOM 968 C CA . GLN B 1 9 ? -16.234 0.26 -1.952 1 58.81 9 GLN B CA 1
ATOM 969 C C . GLN B 1 9 ? -17.469 -0.192 -2.732 1 58.81 9 GLN B C 1
ATOM 971 O O . GLN B 1 9 ? -17.688 -1.391 -2.916 1 58.81 9 GLN B O 1
ATOM 976 N N . PRO B 1 10 ? -18.469 0.723 -2.828 1 59.81 10 PRO B N 1
ATOM 977 C CA . PRO B 1 10 ? -19.625 0.338 -3.656 1 59.81 10 PRO B CA 1
ATOM 978 C C . PRO B 1 10 ? -19.219 -0.461 -4.891 1 59.81 10 PRO B C 1
ATOM 980 O O . PRO B 1 10 ? -18.125 -0.242 -5.445 1 59.81 10 PRO B O 1
ATOM 983 N N . PRO B 1 11 ? -19.969 -1.491 -5.203 1 61.97 11 PRO B N 1
ATOM 984 C CA . PRO B 1 11 ? -19.719 -2.236 -6.438 1 61.97 11 PRO B CA 1
ATOM 985 C C . PRO B 1 11 ? -19.656 -1.334 -7.668 1 61.97 11 PRO B C 1
ATOM 987 O O . PRO B 1 11 ? -20.422 -0.373 -7.773 1 61.97 11 PRO B O 1
ATOM 990 N N . GLY B 1 12 ? -18.5 -1.346 -8.461 1 67.5 12 GLY B N 1
ATOM 991 C CA . GLY B 1 12 ? -18.344 -0.633 -9.719 1 67.5 12 GLY B CA 1
ATOM 992 C C . GLY B 1 12 ? -17.391 0.547 -9.633 1 67.5 12 GLY B C 1
ATOM 993 O O . GLY B 1 12 ? -16.984 1.102 -10.656 1 67.5 12 GLY B O 1
ATOM 994 N N . GLN B 1 13 ? -17.281 1.104 -8.508 1 75.62 13 GLN B N 1
ATOM 995 C CA . GLN B 1 13 ? -16.406 2.266 -8.461 1 75.62 13 GLN B CA 1
ATOM 996 C C . GLN B 1 13 ? -14.945 1.848 -8.289 1 75.62 13 GLN B C 1
ATOM 998 O O . GLN B 1 13 ? -14.602 1.166 -7.32 1 75.62 13 GLN B O 1
ATOM 1003 N N . GLU B 1 14 ? -14.172 2.27 -9.258 1 84.69 14 GLU B N 1
ATOM 1004 C CA . GLU B 1 14 ? -12.75 1.931 -9.234 1 84.69 14 GLU B CA 1
ATOM 1005 C C . GLU B 1 14 ? -11.969 2.902 -8.359 1 84.69 14 GLU B C 1
ATOM 1007 O O . GLU B 1 14 ? -12.234 4.105 -8.359 1 84.69 14 GLU B O 1
ATOM 1012 N N . ALA B 1 15 ? -11.25 2.357 -7.449 1 93.69 15 ALA B N 1
ATOM 1013 C CA . ALA B 1 15 ? -10.406 3.178 -6.582 1 93.69 15 ALA B CA 1
ATOM 1014 C C . ALA B 1 15 ? -8.984 3.27 -7.125 1 93.69 15 ALA B C 1
ATOM 1016 O O . ALA B 1 15 ? -8.477 2.318 -7.727 1 93.69 15 ALA B O 1
ATOM 1017 N N . VAL B 1 16 ? -8.406 4.523 -6.973 1 95.44 16 VAL B N 1
ATOM 1018 C CA . VAL B 1 16 ? -6.973 4.711 -7.203 1 95.44 16 VAL B CA 1
ATOM 1019 C C . VAL B 1 16 ? -6.223 4.645 -5.875 1 95.44 16 VAL B C 1
ATOM 1021 O O . VAL B 1 16 ? -6.652 5.238 -4.883 1 95.44 16 VAL B O 1
ATOM 1024 N N . TYR B 1 17 ? -5.137 3.891 -5.883 1 97.31 17 TYR B N 1
ATOM 1025 C CA . TYR B 1 17 ? -4.398 3.695 -4.637 1 97.31 17 TYR B CA 1
ATOM 1026 C C . TYR B 1 17 ? -3.092 4.477 -4.648 1 97.31 17 TYR B C 1
ATOM 1028 O O . TYR B 1 17 ? -2.512 4.715 -5.707 1 97.31 17 TYR B O 1
ATOM 1036 N N . VAL B 1 18 ? -2.609 4.895 -3.459 1 98 18 VAL B N 1
ATOM 1037 C CA . VAL B 1 18 ? -1.3 5.508 -3.271 1 98 18 VAL B CA 1
ATOM 1038 C C . VAL B 1 18 ? -0.671 5 -1.976 1 98 18 VAL B C 1
ATOM 1040 O O . VAL B 1 18 ? -1.358 4.852 -0.963 1 98 18 VAL B O 1
ATOM 1043 N N . VAL B 1 19 ? 0.607 4.711 -1.987 1 98.38 19 VAL B N 1
ATOM 1044 C CA . VAL B 1 19 ? 1.344 4.32 -0.79 1 98.38 19 VAL B CA 1
ATOM 1045 C C . VAL B 1 19 ? 2.094 5.527 -0.228 1 98.38 19 VAL B C 1
ATOM 1047 O O . VAL B 1 19 ? 2.85 6.184 -0.946 1 98.38 19 VAL B O 1
ATOM 1050 N N . LEU B 1 20 ? 1.831 5.836 0.992 1 97.88 20 LEU B N 1
ATOM 1051 C CA . LEU B 1 20 ? 2.543 6.883 1.717 1 97.88 20 LEU B CA 1
ATOM 1052 C C . LEU B 1 20 ? 3.572 6.281 2.668 1 97.88 20 LEU B C 1
ATOM 1054 O O . LEU B 1 20 ? 3.229 5.465 3.525 1 97.88 20 LEU B O 1
ATOM 1058 N N . ASP B 1 21 ? 4.805 6.707 2.533 1 97 21 ASP B N 1
ATOM 1059 C CA . ASP B 1 21 ? 5.891 6.309 3.424 1 97 21 ASP B CA 1
ATOM 1060 C C . ASP B 1 21 ? 6.176 7.387 4.465 1 97 21 ASP B C 1
ATOM 1062 O O . ASP B 1 21 ? 6.633 8.484 4.125 1 97 21 ASP B O 1
ATOM 1066 N N . LEU B 1 22 ? 5.902 7.051 5.688 1 96.25 22 LEU B N 1
ATOM 1067 C CA . LEU B 1 22 ? 6.105 8.008 6.77 1 96.25 22 LEU B CA 1
ATOM 1068 C C . LEU B 1 22 ? 7.5 7.859 7.375 1 96.25 22 LEU B C 1
ATOM 1070 O O . LEU B 1 22 ? 7.812 6.828 7.969 1 96.25 22 LEU B O 1
ATOM 1074 N N . GLN B 1 23 ? 8.383 8.859 7.32 1 91.81 23 GLN B N 1
ATOM 1075 C CA . GLN B 1 23 ? 9.773 8.805 7.746 1 91.81 23 GLN B CA 1
ATOM 1076 C C . GLN B 1 23 ? 9.914 9.164 9.227 1 91.81 23 GLN B C 1
ATOM 1078 O O . GLN B 1 23 ? 10.938 8.867 9.844 1 91.81 23 GLN B O 1
ATOM 1083 N N . ASP B 1 24 ? 9.031 9.75 9.875 1 81.5 24 ASP B N 1
ATOM 1084 C CA . ASP B 1 24 ? 9.242 10.398 11.164 1 81.5 24 ASP B CA 1
ATOM 1085 C C . ASP B 1 24 ? 8.695 9.547 12.305 1 81.5 24 ASP B C 1
ATOM 1087 O O . ASP B 1 24 ? 8.57 10.023 13.438 1 81.5 24 ASP B O 1
ATOM 1091 N N . GLY B 1 25 ? 8.555 8.297 12.18 1 82.62 25 GLY B N 1
ATOM 1092 C CA . GLY B 1 25 ? 8.109 7.441 13.266 1 82.62 25 GLY B CA 1
ATOM 1093 C C . GLY B 1 25 ? 6.773 7.871 13.852 1 82.62 25 GLY B C 1
ATOM 1094 O O . GLY B 1 25 ? 6.629 7.969 15.07 1 82.62 25 GLY B O 1
ATOM 1095 N N . VAL B 1 26 ? 5.898 8.195 13.102 1 86.19 26 VAL B N 1
ATOM 1096 C CA . VAL B 1 26 ? 4.559 8.578 13.539 1 86.19 26 VAL B CA 1
ATOM 1097 C C . VAL B 1 26 ? 3.941 7.453 14.367 1 86.19 26 VAL B C 1
ATOM 1099 O O . VAL B 1 26 ? 3.828 6.32 13.898 1 86.19 26 VAL B O 1
ATOM 1102 N N . GLU B 1 27 ? 3.641 7.777 15.578 1 83 27 GLU B N 1
ATOM 1103 C CA . GLU B 1 27 ? 3.168 6.762 16.516 1 83 27 GLU B CA 1
ATOM 1104 C C . GLU B 1 27 ? 1.655 6.586 16.422 1 83 27 GLU B C 1
ATOM 1106 O O . GLU B 1 27 ? 1.15 5.461 16.484 1 83 27 GLU B O 1
ATOM 1111 N N . ALA B 1 28 ? 0.909 7.695 16.281 1 88.75 28 ALA B N 1
ATOM 1112 C CA . ALA B 1 28 ? -0.547 7.59 16.234 1 88.75 28 ALA B CA 1
ATOM 1113 C C . ALA B 1 28 ? -1.045 7.508 14.789 1 88.75 28 ALA B C 1
ATOM 1115 O O . ALA B 1 28 ? -1.161 8.531 14.109 1 88.75 28 ALA B O 1
ATOM 1116 N N . LEU B 1 29 ? -1.272 6.195 14.383 1 93.44 29 LEU B N 1
ATOM 1117 C CA . LEU B 1 29 ? -1.767 6.012 13.023 1 93.44 29 LEU B CA 1
ATOM 1118 C C . LEU B 1 29 ? -3.289 5.922 13.008 1 93.44 29 LEU B C 1
ATOM 1120 O O . LEU B 1 29 ? -3.895 5.371 13.93 1 93.44 29 LEU B O 1
ATOM 1124 N N . PRO B 1 30 ? -3.84 6.473 12.008 1 94.75 30 PRO B N 1
ATOM 1125 C CA . PRO B 1 30 ? -5.293 6.344 11.883 1 94.75 30 PRO B CA 1
ATOM 1126 C C . PRO B 1 30 ? -5.738 4.898 11.672 1 94.75 30 PRO B C 1
ATOM 1128 O O . PRO B 1 30 ? -4.926 4.039 11.32 1 94.75 30 PRO B O 1
ATOM 1131 N N . GLU B 1 31 ? -7.008 4.691 12.016 1 91.94 31 GLU B N 1
ATOM 1132 C CA . GLU B 1 31 ? -7.582 3.369 11.789 1 91.94 31 GLU B CA 1
ATOM 1133 C C . GLU B 1 31 ? -8.062 3.211 10.352 1 91.94 31 GLU B C 1
ATOM 1135 O O . GLU B 1 31 ? -8.508 4.18 9.727 1 91.94 31 GLU B O 1
ATOM 1140 N N . PRO B 1 32 ? -8.008 1.973 9.836 1 93.56 32 PRO B N 1
ATOM 1141 C CA . PRO B 1 32 ? -8.57 1.731 8.508 1 93.56 32 PRO B CA 1
ATOM 1142 C C . PRO B 1 32 ? -9.992 2.279 8.359 1 93.56 32 PRO B C 1
ATOM 1144 O O . PRO B 1 32 ? -10.789 2.18 9.289 1 93.56 32 PRO B O 1
ATOM 1147 N N . GLY B 1 33 ? -10.242 2.871 7.188 1 93.19 33 GLY B N 1
ATOM 1148 C CA . GLY B 1 33 ? -11.539 3.488 6.945 1 93.19 33 GLY B CA 1
ATOM 1149 C C . GLY B 1 33 ? -11.555 4.977 7.25 1 93.19 33 GLY B C 1
ATOM 1150 O O . GLY B 1 33 ? -12.477 5.684 6.844 1 93.19 33 GLY B O 1
ATOM 1151 N N . ALA B 1 34 ? -10.57 5.449 8 1 95 34 ALA B N 1
ATOM 1152 C CA . ALA B 1 34 ? -10.492 6.871 8.32 1 95 34 ALA B CA 1
ATOM 1153 C C . ALA B 1 34 ? -10.234 7.703 7.066 1 95 34 ALA B C 1
ATOM 1155 O O . ALA B 1 34 ? -9.445 7.309 6.203 1 95 34 ALA B O 1
ATOM 1156 N N . ARG B 1 35 ? -10.922 8.906 7.043 1 95.62 35 ARG B N 1
ATOM 1157 C CA . ARG B 1 35 ? -10.625 9.859 5.977 1 95.62 35 ARG B CA 1
ATOM 1158 C C . ARG B 1 35 ? -9.383 10.68 6.309 1 95.62 35 ARG B C 1
ATOM 1160 O O . ARG B 1 35 ? -9.188 11.086 7.457 1 95.62 35 ARG B O 1
ATOM 1167 N N . LEU B 1 36 ? -8.539 10.82 5.336 1 96.19 36 LEU B N 1
ATOM 1168 C CA . LEU B 1 36 ? -7.312 11.586 5.547 1 96.19 36 LEU B CA 1
ATOM 1169 C C . LEU B 1 36 ? -7.312 12.859 4.711 1 96.19 36 LEU B C 1
ATOM 1171 O O . LEU B 1 36 ? -7.824 12.867 3.588 1 96.19 36 LEU B O 1
ATOM 1175 N N . GLN B 1 37 ? -6.75 13.898 5.332 1 95.81 37 GLN B N 1
ATOM 1176 C CA . GLN B 1 37 ? -6.555 15.164 4.625 1 95.81 37 GLN B CA 1
ATOM 1177 C C . GLN B 1 37 ? -5.227 15.172 3.873 1 95.81 37 GLN B C 1
ATOM 1179 O O . GLN B 1 37 ? -4.176 15.422 4.465 1 95.81 37 GLN B O 1
ATOM 1184 N N . LEU B 1 38 ? -5.254 14.797 2.682 1 96.75 38 LEU B N 1
ATOM 1185 C CA . LEU B 1 38 ? -4.129 14.828 1.756 1 96.75 38 LEU B CA 1
ATOM 1186 C C . LEU B 1 38 ? -4.293 15.953 0.742 1 96.75 38 LEU B C 1
ATOM 1188 O O . LEU B 1 38 ? -5.176 15.906 -0.117 1 96.75 38 LEU B O 1
ATOM 1192 N N . GLU B 1 39 ? -3.457 16.938 0.8 1 95.62 39 GLU B N 1
ATOM 1193 C CA . GLU B 1 39 ? -3.58 18.125 -0.026 1 95.62 39 GLU B CA 1
ATOM 1194 C C . GLU B 1 39 ? -2.365 18.297 -0.933 1 95.62 39 GLU B C 1
ATOM 1196 O O . GLU B 1 39 ? -1.303 17.734 -0.67 1 95.62 39 GLU B O 1
ATOM 1201 N N . GLY B 1 40 ? -2.596 18.984 -2.066 1 96.56 40 GLY B N 1
ATOM 1202 C CA . GLY B 1 40 ? -1.479 19.375 -2.912 1 96.56 40 GLY B CA 1
ATOM 1203 C C . GLY B 1 40 ? -1.01 18.25 -3.83 1 96.56 40 GLY B C 1
ATOM 1204 O O . GLY B 1 40 ? 0.169 18.188 -4.184 1 96.56 40 GLY B O 1
ATOM 1205 N N . MET B 1 41 ? -1.878 17.359 -4.133 1 93.88 41 MET B N 1
ATOM 1206 C CA . MET B 1 41 ? -1.517 16.219 -4.977 1 93.88 41 MET B CA 1
ATOM 1207 C C . MET B 1 41 ? -1.145 16.688 -6.379 1 93.88 41 MET B C 1
ATOM 1209 O O . MET B 1 41 ? -0.509 15.945 -7.133 1 93.88 41 MET B O 1
ATOM 1213 N N . GLU B 1 42 ? -1.641 17.891 -6.75 1 92.5 42 GLU B N 1
ATOM 1214 C CA . GLU B 1 42 ? -1.334 18.453 -8.055 1 92.5 42 GLU B CA 1
ATOM 1215 C C . GLU B 1 42 ? -0.033 19.25 -8.016 1 92.5 42 GLU B C 1
ATOM 1217 O O . GLU B 1 42 ? 0.421 19.766 -9.047 1 92.5 42 GLU B O 1
ATOM 1222 N N . THR B 1 43 ? 0.591 19.25 -6.961 1 93.56 43 THR B N 1
ATOM 1223 C CA . THR B 1 43 ? 1.863 19.938 -6.781 1 93.56 43 THR B CA 1
ATOM 1224 C C . THR B 1 43 ? 3.002 18.938 -6.602 1 93.56 43 THR B C 1
ATOM 1226 O O . THR B 1 43 ? 2.779 17.734 -6.633 1 93.56 43 THR B O 1
ATOM 1229 N N . GLN B 1 44 ? 4.234 19.516 -6.422 1 94.44 44 GLN B N 1
ATOM 1230 C CA . GLN B 1 44 ? 5.395 18.656 -6.199 1 94.44 44 GLN B CA 1
ATOM 1231 C C . GLN B 1 44 ? 5.566 18.344 -4.715 1 94.44 44 GLN B C 1
ATOM 1233 O O . GLN B 1 44 ? 6.355 17.469 -4.352 1 94.44 44 GLN B O 1
ATOM 1238 N N . GLN B 1 45 ? 4.793 19.016 -3.855 1 95.88 45 GLN B N 1
ATOM 1239 C CA . GLN B 1 45 ? 4.961 18.859 -2.416 1 95.88 45 GLN B CA 1
ATOM 1240 C C . GLN B 1 45 ? 3.613 18.641 -1.729 1 95.88 45 GLN B C 1
ATOM 1242 O O . GLN B 1 45 ? 3.111 19.531 -1.041 1 95.88 45 GLN B O 1
ATOM 1247 N N . PRO B 1 46 ? 3.047 17.484 -1.799 1 97.38 46 PRO B N 1
ATOM 1248 C CA . PRO B 1 46 ? 1.795 17.234 -1.081 1 97.38 46 PRO B CA 1
ATOM 1249 C C . PRO B 1 46 ? 1.955 17.312 0.435 1 97.38 46 PRO B C 1
ATOM 1251 O O . PRO B 1 46 ? 3.072 17.219 0.947 1 97.38 46 PRO B O 1
ATOM 1254 N N . CYS B 1 47 ? 0.772 17.531 1.069 1 97.62 47 CYS B N 1
ATOM 1255 C CA . CYS B 1 47 ? 0.764 17.656 2.523 1 97.62 47 CYS B CA 1
ATOM 1256 C C . CYS B 1 47 ? -0.26 16.719 3.146 1 97.62 47 CYS B C 1
ATOM 1258 O O . CYS B 1 47 ? -1.363 16.562 2.623 1 97.62 47 CYS B O 1
ATOM 1260 N N . LEU B 1 48 ? 0.122 16.141 4.223 1 96.94 48 LEU B N 1
ATOM 1261 C CA . LEU B 1 48 ? -0.725 15.211 4.973 1 96.94 48 LEU B CA 1
ATOM 1262 C C . LEU B 1 48 ? -0.927 15.695 6.402 1 96.94 48 LEU B C 1
ATOM 1264 O O . LEU B 1 48 ? 0.042 16.016 7.098 1 96.94 48 LEU B O 1
ATOM 1268 N N . ARG B 1 49 ? -2.145 15.711 6.77 1 96.12 49 ARG B N 1
ATOM 1269 C CA . ARG B 1 49 ? -2.453 16.031 8.164 1 96.12 49 ARG B CA 1
ATOM 1270 C C . ARG B 1 49 ? -2.826 14.766 8.938 1 96.12 49 ARG B C 1
ATOM 1272 O O . ARG B 1 49 ? -3.697 14.008 8.508 1 96.12 49 ARG B O 1
ATOM 1279 N N . LEU B 1 50 ? -2.201 14.609 9.984 1 93.94 50 LEU B N 1
ATOM 1280 C CA . LEU B 1 50 ? -2.443 13.43 10.82 1 93.94 50 LEU B CA 1
ATOM 1281 C C . LEU B 1 50 ? -3.49 13.727 11.891 1 93.94 50 LEU B C 1
ATOM 1283 O O . LEU B 1 50 ? -3.84 14.891 12.117 1 93.94 50 LEU B O 1
ATOM 1287 N N . PRO B 1 51 ? -4.09 12.664 12.453 1 90.31 51 PRO B N 1
ATOM 1288 C CA . PRO B 1 51 ? -5.133 12.859 13.461 1 90.31 51 PRO B CA 1
ATOM 1289 C C . PRO B 1 51 ? -4.645 13.648 14.672 1 90.31 51 PRO B C 1
ATOM 1291 O O . PRO B 1 51 ? -5.438 14.32 15.336 1 90.31 51 PRO B O 1
ATOM 1294 N N . ASP B 1 52 ? -3.391 13.508 15.023 1 88.12 52 ASP B N 1
ATOM 1295 C CA . ASP B 1 52 ? -2.859 14.195 16.203 1 88.12 52 ASP B CA 1
ATOM 1296 C C . ASP B 1 52 ? -2.623 15.68 15.906 1 88.12 52 ASP B C 1
ATOM 1298 O O . ASP B 1 52 ? -2.17 16.422 16.781 1 88.12 52 ASP B O 1
ATOM 1302 N N . GLY B 1 53 ? -2.844 16.156 14.727 1 91 53 GLY B N 1
ATOM 1303 C CA . GLY B 1 53 ? -2.701 17.547 14.344 1 91 53 GLY B CA 1
ATOM 1304 C C . GLY B 1 53 ? -1.403 17.844 13.617 1 91 53 GLY B C 1
ATOM 1305 O O . GLY B 1 53 ? -1.23 18.922 13.055 1 91 53 GLY B O 1
ATOM 1306 N N . SER B 1 54 ? -0.507 16.875 13.578 1 92.12 54 SER B N 1
ATOM 1307 C CA . SER B 1 54 ? 0.765 17.109 12.906 1 92.12 54 SER B CA 1
ATOM 1308 C C . SER B 1 54 ? 0.585 17.141 11.391 1 92.12 54 SER B C 1
ATOM 1310 O O . SER B 1 54 ? -0.307 16.484 10.852 1 92.12 54 SER B O 1
ATOM 1312 N N . ARG B 1 55 ? 1.458 18.016 10.859 1 95.44 55 ARG B N 1
ATOM 1313 C CA . ARG B 1 55 ? 1.494 18.156 9.406 1 95.44 55 ARG B CA 1
ATOM 1314 C C . ARG B 1 55 ? 2.797 17.594 8.836 1 95.44 55 ARG B C 1
ATOM 1316 O O . ARG B 1 55 ? 3.881 17.906 9.336 1 95.44 55 ARG B O 1
ATOM 1323 N N . LEU B 1 56 ? 2.635 16.812 7.828 1 96.56 56 LEU B N 1
ATOM 1324 C CA . LEU B 1 56 ? 3.805 16.266 7.148 1 96.56 56 LEU B CA 1
ATOM 1325 C C . LEU B 1 56 ? 3.875 16.75 5.707 1 96.56 56 LEU B C 1
ATOM 1327 O O . LEU B 1 56 ? 2.844 17.031 5.09 1 96.56 56 LEU B O 1
ATOM 1331 N N . VAL B 1 57 ? 5.102 16.891 5.156 1 97.19 57 VAL B N 1
ATOM 1332 C CA . VAL B 1 57 ? 5.352 17.328 3.783 1 97.19 57 VAL B CA 1
ATOM 1333 C C . VAL B 1 57 ? 5.848 16.141 2.951 1 97.19 57 VAL B C 1
ATOM 1335 O O . VAL B 1 57 ? 6.707 15.383 3.395 1 97.19 57 VAL B O 1
ATOM 1338 N N . GLY B 1 58 ? 5.246 16.078 1.768 1 97.81 58 GLY B N 1
ATOM 1339 C CA . GLY B 1 58 ? 5.52 14.906 0.942 1 97.81 58 GLY B CA 1
ATOM 1340 C C . GLY B 1 58 ? 6.422 15.203 -0.239 1 97.81 58 GLY B C 1
ATOM 1341 O O . GLY B 1 58 ? 6.52 16.359 -0.675 1 97.81 58 GLY B O 1
ATOM 1342 N N . ALA B 1 59 ? 7.152 14.219 -0.735 1 97 59 ALA B N 1
ATOM 1343 C CA . ALA B 1 59 ? 7.902 14.172 -1.988 1 97 59 ALA B CA 1
ATOM 1344 C C . ALA B 1 59 ? 7.551 12.922 -2.791 1 97 59 ALA B C 1
ATOM 1346 O O . ALA B 1 59 ? 7.57 11.812 -2.26 1 97 59 ALA B O 1
ATOM 1347 N N . PHE B 1 60 ? 7.191 13.117 -4.027 1 96.81 60 PHE B N 1
ATOM 1348 C CA . PHE B 1 60 ? 6.891 11.984 -4.891 1 96.81 60 PHE B CA 1
ATOM 1349 C C . PHE B 1 60 ? 8.148 11.188 -5.191 1 96.81 60 PHE B C 1
ATOM 1351 O O . PHE B 1 60 ? 9.211 11.758 -5.441 1 96.81 60 PHE B O 1
ATOM 1358 N N . GLU B 1 61 ? 7.992 9.867 -5.066 1 94.19 61 GLU B N 1
ATOM 1359 C CA . GLU B 1 61 ? 9.07 8.977 -5.473 1 94.19 61 GLU B CA 1
ATOM 1360 C C . GLU B 1 61 ? 8.836 8.43 -6.879 1 94.19 61 GLU B C 1
ATOM 1362 O O . GLU B 1 61 ? 7.738 7.98 -7.203 1 94.19 61 GLU B O 1
ATOM 1367 N N . GLU B 1 62 ? 9.836 8.484 -7.723 1 89.88 62 GLU B N 1
ATOM 1368 C CA . GLU B 1 62 ? 9.766 7.797 -9.008 1 89.88 62 GLU B CA 1
ATOM 1369 C C . GLU B 1 62 ? 9.898 6.285 -8.828 1 89.88 62 GLU B C 1
ATOM 1371 O O . GLU B 1 62 ? 10.844 5.812 -8.195 1 89.88 62 GLU B O 1
ATOM 1376 N N . THR B 1 63 ? 8.914 5.461 -9.25 1 87.12 63 THR B N 1
ATOM 1377 C CA . THR B 1 63 ? 8.945 4.008 -9.117 1 87.12 63 THR B CA 1
ATOM 1378 C C . THR B 1 63 ? 9.156 3.342 -10.469 1 87.12 63 THR B C 1
ATOM 1380 O O . THR B 1 63 ? 8.766 3.889 -11.508 1 87.12 63 THR B O 1
ATOM 1383 N N . VAL B 1 64 ? 9.906 2.303 -10.617 1 85.69 64 VAL B N 1
ATOM 1384 C CA . VAL B 1 64 ? 10.18 1.554 -11.844 1 85.69 64 VAL B CA 1
ATOM 1385 C C . VAL B 1 64 ? 9.047 0.57 -12.109 1 85.69 64 VAL B C 1
ATOM 1387 O O . VAL B 1 64 ? 8.672 0.344 -13.266 1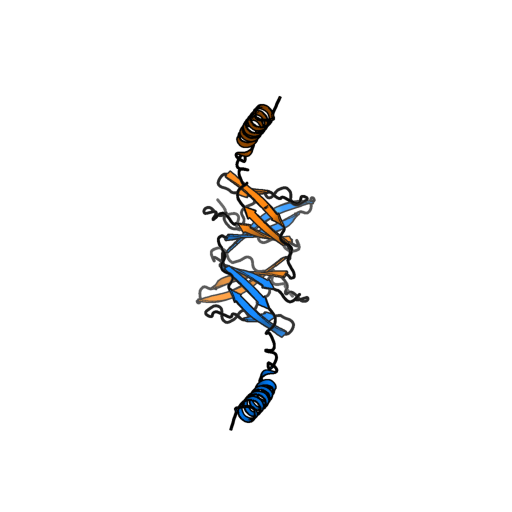 85.69 64 VAL B O 1
ATOM 1390 N N . GLY B 1 65 ? 8.375 0.161 -11.203 1 90.94 65 GLY B N 1
ATOM 1391 C CA . GLY B 1 65 ? 7.344 -0.853 -11.336 1 90.94 65 GLY B CA 1
ATOM 1392 C C . GLY B 1 65 ? 6.121 -0.572 -10.484 1 90.94 65 GLY B C 1
ATOM 1393 O O . GLY B 1 65 ? 5.867 0.576 -10.117 1 90.94 65 GLY B O 1
ATOM 1394 N N . ALA B 1 66 ? 5.348 -1.593 -10.305 1 95.25 66 ALA B N 1
ATOM 1395 C CA . ALA B 1 66 ? 4.109 -1.473 -9.531 1 95.25 66 ALA B CA 1
ATOM 1396 C C . ALA B 1 66 ? 4.312 -1.949 -8.094 1 95.25 66 ALA B C 1
ATOM 1398 O O . ALA B 1 66 ? 5.199 -2.762 -7.824 1 95.25 66 ALA B O 1
ATOM 1399 N N . GLN B 1 67 ? 3.637 -1.34 -7.281 1 96.88 67 GLN B N 1
ATOM 1400 C CA . GLN B 1 67 ? 3.514 -1.831 -5.91 1 96.88 67 GLN B CA 1
ATOM 1401 C C . GLN B 1 67 ? 2.184 -2.547 -5.699 1 96.88 67 GLN B C 1
ATOM 1403 O O . GLN B 1 67 ? 1.125 -2.014 -6.039 1 96.88 67 GLN B O 1
ATOM 1408 N N . LEU B 1 68 ? 2.262 -3.768 -5.199 1 97.56 68 LEU B N 1
ATOM 1409 C CA . LEU B 1 68 ? 1.065 -4.504 -4.801 1 97.56 68 LEU B CA 1
ATOM 1410 C C . LEU B 1 68 ? 0.82 -4.367 -3.301 1 97.56 68 LEU B C 1
ATOM 1412 O O . LEU B 1 68 ? 1.764 -4.402 -2.508 1 97.56 68 LEU B O 1
ATOM 1416 N N . VAL B 1 69 ? -0.431 -4.227 -2.926 1 98.38 69 VAL B N 1
ATOM 1417 C CA . VAL B 1 69 ? -0.846 -4.277 -1.527 1 98.38 69 VAL B CA 1
ATOM 1418 C C . VAL B 1 69 ? -1.623 -5.566 -1.266 1 98.38 69 VAL B C 1
ATOM 1420 O O . VAL B 1 69 ? -2.664 -5.805 -1.88 1 98.38 69 VAL B O 1
ATOM 1423 N N . LEU B 1 70 ? -1.088 -6.336 -0.344 1 98.12 70 LEU B N 1
ATOM 1424 C CA . LEU B 1 70 ? -1.759 -7.586 -0.005 1 98.12 70 LEU B CA 1
ATOM 1425 C C . LEU B 1 70 ? -2.316 -7.539 1.413 1 98.12 70 LEU B C 1
ATOM 1427 O O . LEU B 1 70 ? -1.702 -6.949 2.307 1 98.12 70 LEU B O 1
ATOM 1431 N N . ALA B 1 71 ? -3.377 -8.133 1.609 1 96.94 71 ALA B N 1
ATOM 1432 C CA . ALA B 1 71 ? -3.971 -8.367 2.924 1 96.94 71 ALA B CA 1
ATOM 1433 C C . ALA B 1 71 ? -3.926 -9.844 3.291 1 96.94 71 ALA B C 1
ATOM 1435 O O . ALA B 1 71 ? -4.273 -10.703 2.479 1 96.94 71 ALA B O 1
ATOM 1436 N N . ASP B 1 72 ? -3.373 -10.109 4.422 1 95.62 72 ASP B N 1
ATOM 1437 C CA . ASP B 1 72 ? -3.391 -11.453 5 1 95.62 72 ASP B CA 1
ATOM 1438 C C . ASP B 1 72 ? -4.418 -11.547 6.129 1 95.62 72 ASP B C 1
ATOM 1440 O O . ASP B 1 72 ? -4.258 -10.914 7.176 1 95.62 72 ASP B O 1
ATOM 1444 N N . THR B 1 73 ? -5.441 -12.266 5.844 1 93.94 73 THR B N 1
ATOM 1445 C CA . THR B 1 73 ? -6.492 -12.453 6.836 1 93.94 73 THR B CA 1
ATOM 1446 C C . THR B 1 73 ? -6.426 -13.852 7.441 1 93.94 73 THR B C 1
ATOM 1448 O O . THR B 1 73 ? -6.277 -14.836 6.715 1 93.94 73 THR B O 1
ATOM 1451 N N . LEU B 1 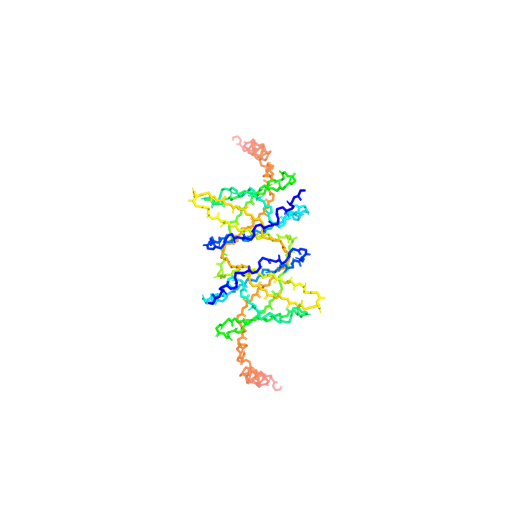74 ? -6.367 -13.82 8.75 1 90 74 LEU B N 1
ATOM 1452 C CA . LEU B 1 74 ? -6.359 -15.094 9.461 1 90 74 LEU B CA 1
ATOM 1453 C C . LEU B 1 74 ? -7.781 -15.609 9.672 1 90 74 LEU B C 1
ATOM 1455 O O . LEU B 1 74 ? -8.617 -14.906 10.25 1 90 74 LEU B O 1
ATOM 1459 N N . GLY B 1 75 ? -8.031 -16.75 9.172 1 87.31 75 GLY B N 1
ATOM 1460 C CA . GLY B 1 75 ? -9.328 -17.375 9.375 1 87.31 75 GLY B CA 1
ATOM 1461 C C . GLY B 1 75 ? -9.492 -17.984 10.75 1 87.31 75 GLY B C 1
ATOM 1462 O O . GLY B 1 75 ? -8.516 -18.141 11.484 1 87.31 75 GLY B O 1
ATOM 1463 N N . PRO B 1 76 ? -10.758 -18.312 11.031 1 87.56 76 PRO B N 1
ATOM 1464 C CA . PRO B 1 76 ? -11.031 -18.938 12.328 1 87.56 76 PRO B CA 1
ATOM 1465 C C . PRO B 1 76 ? -10.297 -20.266 12.492 1 87.56 76 PRO B C 1
ATOM 1467 O O . PRO B 1 76 ? -9.992 -20.672 13.625 1 87.56 76 PRO B O 1
ATOM 1470 N N . ASP B 1 77 ? -10.031 -20.938 11.398 1 90.69 77 ASP B N 1
ATOM 1471 C CA . ASP B 1 77 ? -9.359 -22.234 11.43 1 90.69 77 ASP B CA 1
ATOM 1472 C C . ASP B 1 77 ? -7.844 -22.062 11.398 1 90.69 77 ASP B C 1
ATOM 1474 O O . ASP B 1 77 ? -7.102 -23.047 11.32 1 90.69 77 ASP B O 1
ATOM 1478 N N . GLY B 1 78 ? -7.293 -20.906 11.375 1 88.88 78 GLY B N 1
ATOM 1479 C CA . GLY B 1 78 ? -5.863 -20.641 11.367 1 88.88 78 GLY B CA 1
ATOM 1480 C C . GLY B 1 78 ? -5.289 -20.5 9.969 1 88.88 78 GLY B C 1
ATOM 1481 O O . GLY B 1 78 ? -4.09 -20.266 9.805 1 88.88 78 GLY B O 1
ATOM 1482 N N . SER B 1 79 ? -6.184 -20.609 9.016 1 89.88 79 SER B N 1
ATOM 1483 C CA . SER B 1 79 ? -5.711 -20.469 7.637 1 89.88 79 SER B CA 1
ATOM 1484 C C . SER B 1 79 ? -5.488 -19.016 7.266 1 89.88 79 SER B C 1
ATOM 1486 O O . SER B 1 79 ? -6.141 -18.125 7.812 1 89.88 79 SER B O 1
ATOM 1488 N N . HIS B 1 80 ? -4.477 -18.906 6.398 1 89.88 80 HIS B N 1
ATOM 1489 C CA . HIS B 1 80 ? -4.176 -17.562 5.914 1 89.88 80 HIS B CA 1
ATOM 1490 C C . HIS B 1 80 ? -4.773 -17.328 4.531 1 89.88 80 HIS B C 1
ATOM 1492 O O . HIS B 1 80 ? -4.578 -18.141 3.623 1 89.88 80 HIS B O 1
ATOM 1498 N N . ARG B 1 81 ? -5.52 -16.297 4.422 1 93.06 81 ARG B N 1
ATOM 1499 C CA . ARG B 1 81 ? -6.023 -15.844 3.131 1 93.06 81 ARG B CA 1
ATOM 1500 C C . ARG B 1 81 ? -5.289 -14.586 2.67 1 93.06 81 ARG B C 1
ATOM 1502 O O . ARG B 1 81 ? -5.484 -13.508 3.229 1 93.06 81 ARG B O 1
ATOM 1509 N N . VAL B 1 82 ? -4.422 -14.773 1.681 1 95.5 82 VAL B N 1
ATOM 1510 C CA . VAL B 1 82 ? -3.627 -13.672 1.147 1 95.5 82 VAL B CA 1
ATOM 1511 C C . VAL B 1 82 ? -4.25 -13.164 -0.151 1 95.5 82 VAL B C 1
ATOM 1513 O O . VAL B 1 82 ? -4.273 -13.883 -1.155 1 95.5 82 VAL B O 1
ATOM 1516 N N . GLU B 1 83 ? -4.719 -11.953 -0.124 1 96.31 83 GLU B N 1
ATOM 1517 C CA . GLU B 1 83 ? -5.453 -11.406 -1.263 1 96.31 83 GLU B CA 1
ATOM 1518 C C . GLU B 1 83 ? -4.914 -10.039 -1.661 1 96.31 83 GLU B C 1
ATOM 1520 O O . GLU B 1 83 ? -4.488 -9.258 -0.805 1 96.31 83 GLU B O 1
ATOM 1525 N N . LEU B 1 84 ? -5.051 -9.789 -2.939 1 97 84 LEU B N 1
ATOM 1526 C CA . LEU B 1 84 ? -4.676 -8.477 -3.447 1 97 84 LEU B CA 1
ATOM 1527 C C . LEU B 1 84 ? -5.746 -7.441 -3.111 1 97 84 LEU B C 1
ATOM 1529 O O . LEU B 1 84 ? -6.914 -7.613 -3.463 1 97 84 LEU B O 1
ATOM 1533 N N . VAL B 1 85 ? -5.328 -6.379 -2.438 1 95.88 85 VAL B N 1
ATOM 1534 C CA . VAL B 1 85 ? -6.203 -5.242 -2.172 1 95.88 85 VAL B CA 1
ATOM 1535 C C . VAL B 1 85 ? -6.258 -4.336 -3.4 1 95.88 85 VAL B C 1
ATOM 1537 O O . VAL B 1 85 ? -7.34 -3.926 -3.83 1 95.88 85 VAL B O 1
ATOM 1540 N N . GLY B 1 86 ? -5.125 -4.074 -3.951 1 96.25 86 GLY B N 1
ATOM 1541 C CA . GLY B 1 86 ? -4.941 -3.234 -5.125 1 96.25 86 GLY B CA 1
ATOM 1542 C C . GLY B 1 86 ? -3.484 -3.047 -5.5 1 96.25 86 GLY B C 1
ATOM 1543 O O . GLY B 1 86 ? -2.598 -3.652 -4.895 1 96.25 86 GLY B O 1
ATOM 1544 N N . HIS B 1 87 ? -3.225 -2.309 -6.523 1 96.25 87 HIS B N 1
ATOM 1545 C CA . HIS B 1 87 ? -1.87 -1.978 -6.953 1 96.25 87 HIS B CA 1
ATOM 1546 C C . HIS B 1 87 ? -1.755 -0.503 -7.324 1 96.25 87 HIS B C 1
ATOM 1548 O O . HIS B 1 87 ? -2.762 0.15 -7.605 1 96.25 87 HIS B O 1
ATOM 1554 N N . THR B 1 88 ? -0.556 0.034 -7.328 1 96.38 88 THR B N 1
ATOM 1555 C CA . THR B 1 88 ? -0.277 1.427 -7.66 1 96.38 88 THR B CA 1
ATOM 1556 C C . THR B 1 88 ? 1.188 1.606 -8.047 1 96.38 88 THR B C 1
ATOM 1558 O O . THR B 1 88 ? 2.053 0.856 -7.59 1 96.38 88 THR B O 1
ATOM 1561 N N . ASP B 1 89 ? 1.429 2.572 -8.828 1 95.38 89 ASP B N 1
ATOM 1562 C CA . ASP B 1 89 ? 2.799 2.988 -9.109 1 95.38 89 ASP B CA 1
ATOM 1563 C C . ASP B 1 89 ? 3.127 4.305 -8.414 1 95.38 89 ASP B C 1
ATOM 1565 O O . ASP B 1 89 ? 4.203 4.871 -8.617 1 95.38 89 ASP B O 1
ATOM 1569 N N . LYS B 1 90 ? 2.244 4.828 -7.621 1 96.06 90 LYS B N 1
ATOM 1570 C CA . LYS B 1 90 ? 2.426 6.102 -6.934 1 96.06 90 LYS B CA 1
ATOM 1571 C C . LYS B 1 90 ? 2.891 5.891 -5.496 1 96.06 90 LYS B C 1
ATOM 1573 O O . LYS B 1 90 ? 2.279 5.129 -4.746 1 96.06 90 LYS B O 1
ATOM 1578 N N . ARG B 1 91 ? 3.99 6.492 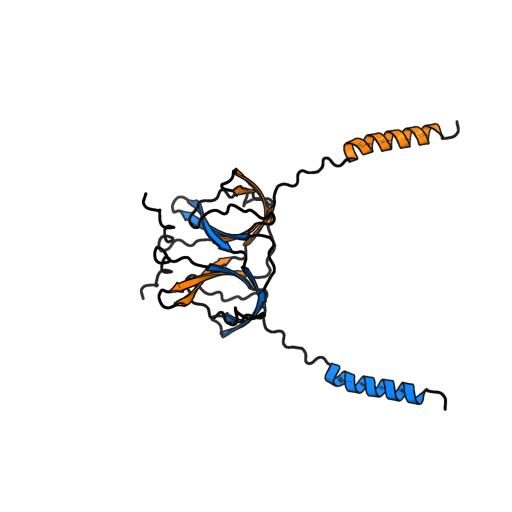-5.172 1 97.31 91 ARG B N 1
ATOM 1579 C CA . ARG B 1 91 ? 4.559 6.465 -3.826 1 97.31 91 ARG B CA 1
ATOM 1580 C C . ARG B 1 91 ? 5.031 7.848 -3.402 1 97.31 91 ARG B C 1
ATOM 1582 O O . ARG B 1 91 ? 5.668 8.562 -4.18 1 97.31 91 ARG B O 1
ATOM 1589 N N . ILE B 1 92 ? 4.645 8.234 -2.205 1 97.69 92 ILE B N 1
ATOM 1590 C CA . ILE B 1 92 ? 5.023 9.539 -1.661 1 97.69 92 ILE B CA 1
ATOM 1591 C C . ILE B 1 92 ? 5.695 9.352 -0.302 1 97.69 92 ILE B C 1
ATOM 1593 O O . ILE B 1 92 ? 5.172 8.648 0.565 1 97.69 92 ILE B O 1
ATOM 1597 N N . THR B 1 93 ? 6.844 9.922 -0.121 1 97.12 93 THR B N 1
ATOM 1598 C CA . THR B 1 93 ? 7.508 9.945 1.178 1 97.12 93 THR B CA 1
ATOM 1599 C C . THR B 1 93 ? 7.121 11.195 1.962 1 97.12 93 THR B C 1
ATOM 1601 O O . THR B 1 93 ? 7.16 12.305 1.43 1 97.12 93 THR B O 1
ATOM 1604 N N . PHE B 1 94 ? 6.719 11 3.188 1 96.81 94 PHE B N 1
ATOM 1605 C CA . PHE B 1 94 ? 6.316 12.117 4.031 1 96.81 94 PHE B CA 1
ATOM 1606 C C . PHE B 1 94 ? 7.266 12.273 5.211 1 96.81 94 PHE B C 1
ATOM 1608 O O . PHE B 1 94 ? 7.68 11.281 5.816 1 96.81 94 PHE B O 1
ATOM 1615 N N . SER B 1 95 ? 7.578 13.5 5.523 1 95.44 95 SER B N 1
ATOM 1616 C CA . SER B 1 95 ? 8.438 13.852 6.652 1 95.44 95 SER B CA 1
ATOM 1617 C C . SER B 1 95 ? 7.969 15.141 7.32 1 95.44 95 SER B C 1
ATOM 1619 O O . SER B 1 95 ? 7.203 15.906 6.73 1 95.44 95 SER B O 1
ATOM 1621 N N . ARG B 1 96 ? 8.344 15.344 8.547 1 94.44 96 ARG B N 1
ATOM 1622 C CA . ARG B 1 96 ? 8.086 16.609 9.219 1 94.44 96 ARG B CA 1
ATOM 1623 C C . ARG B 1 96 ? 8.812 17.766 8.531 1 94.44 96 ARG B C 1
ATOM 1625 O O . ARG B 1 96 ? 9.953 17.594 8.086 1 94.44 96 ARG B O 1
ATOM 1632 N N . PRO B 1 97 ? 8.094 18.891 8.383 1 92.75 97 PRO B N 1
ATOM 1633 C CA . PRO B 1 97 ? 8.766 20.031 7.746 1 92.75 97 PRO B CA 1
ATOM 1634 C C . PRO B 1 97 ? 10.07 20.406 8.445 1 92.75 97 PRO B C 1
ATOM 1636 O O . PRO B 1 97 ? 10.141 20.391 9.672 1 92.75 97 PRO B O 1
ATOM 1639 N N . GLN B 1 98 ? 11.133 20.312 7.664 1 84.69 98 GLN B N 1
ATOM 1640 C CA . GLN B 1 98 ? 12.414 20.703 8.227 1 84.69 98 GLN B CA 1
ATOM 1641 C C . GLN B 1 98 ? 12.43 22.188 8.586 1 84.69 98 GLN B C 1
ATOM 1643 O O . GLN B 1 98 ? 11.945 23.016 7.812 1 84.69 98 GLN B O 1
ATOM 1648 N N . GLN B 1 99 ? 12.383 22.406 9.883 1 73.12 99 GLN B N 1
ATOM 1649 C CA . GLN B 1 99 ? 12.633 23.797 10.25 1 73.12 99 GLN B CA 1
ATOM 1650 C C . GLN B 1 99 ? 13.922 24.312 9.609 1 73.12 99 GLN B C 1
ATOM 1652 O O . GLN B 1 99 ? 14.977 23.688 9.742 1 73.12 99 GLN B O 1
ATOM 1657 N N . GLU B 1 100 ? 13.836 24.703 8.438 1 57.34 100 GLU B N 1
ATOM 1658 C CA . GLU B 1 100 ? 15.047 25.375 7.961 1 57.34 100 GLU B CA 1
ATOM 1659 C C . GLU B 1 100 ? 15.828 25.984 9.109 1 57.34 100 GLU B C 1
ATOM 1661 O O . GLU B 1 100 ? 15.281 26.797 9.875 1 57.34 100 GLU B O 1
ATOM 1666 N N . ALA B 1 101 ? 16.875 25.312 9.766 1 51.91 101 ALA B N 1
ATOM 1667 C CA . ALA B 1 101 ? 17.797 26.078 10.602 1 51.91 101 ALA B CA 1
ATOM 1668 C C . ALA B 1 101 ? 18.078 27.453 10.008 1 51.91 101 ALA B C 1
ATOM 1670 O O . ALA B 1 101 ? 18.25 27.594 8.797 1 51.91 101 ALA B O 1
ATOM 1671 N N . GL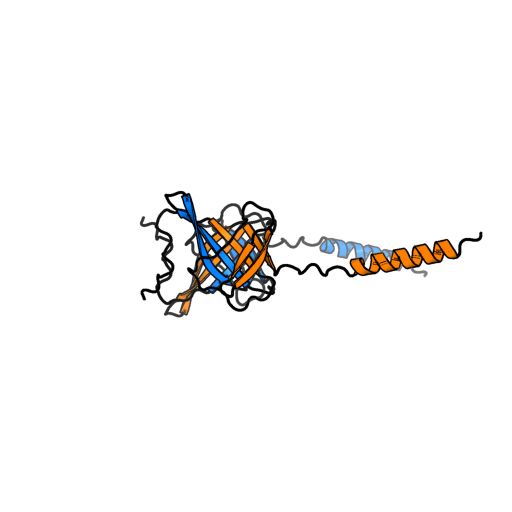U B 1 102 ? 17.422 28.391 10.469 1 52.81 102 GLU B N 1
ATOM 1672 C CA . GLU B 1 102 ? 18.016 29.688 10.148 1 52.81 102 GLU B CA 1
ATOM 1673 C C . GLU B 1 102 ? 19.531 29.578 10.031 1 52.81 102 GLU B C 1
ATOM 1675 O O . GLU B 1 102 ? 20.203 29.156 10.977 1 52.81 102 GLU B O 1
ATOM 1680 N N . GLY B 1 103 ? 20 28.859 9.062 1 46.88 103 GLY B N 1
ATOM 1681 C CA . GLY B 1 103 ? 21.453 28.875 8.906 1 46.88 103 GLY B CA 1
ATOM 1682 C C . GLY B 1 103 ? 22.109 30.047 9.625 1 46.88 103 GLY B C 1
ATOM 1683 O O . GLY B 1 103 ? 21.469 31.078 9.844 1 46.88 103 GLY B O 1
ATOM 1684 N N . PRO B 1 104 ? 22.969 29.656 10.547 1 47.88 104 PRO B N 1
ATOM 1685 C CA . PRO B 1 104 ? 23.828 30.688 11.133 1 47.88 104 PRO B CA 1
ATOM 1686 C C . PRO B 1 104 ? 24.25 31.75 10.109 1 47.88 104 PRO B C 1
ATOM 1688 O O . PRO B 1 104 ? 25.062 32.625 10.414 1 47.88 104 PRO B O 1
ATOM 1691 N N . ASP B 1 105 ? 24.109 31.453 8.859 1 45.41 105 ASP B N 1
ATOM 1692 C CA . ASP B 1 105 ? 24.672 32.438 7.941 1 45.41 105 ASP B CA 1
ATOM 1693 C C . ASP B 1 105 ? 23.984 33.812 8.102 1 45.41 105 ASP B C 1
ATOM 1695 O O . ASP B 1 105 ? 24.219 34.719 7.312 1 45.41 105 ASP B O 1
ATOM 1699 N N . ALA B 1 106 ? 22.906 33.844 8.891 1 43.38 106 ALA B N 1
ATOM 1700 C CA . ALA B 1 106 ? 22.516 35.219 9.219 1 43.38 106 ALA B CA 1
ATOM 1701 C C . ALA B 1 106 ? 23.594 35.906 10.031 1 43.38 106 ALA B C 1
ATOM 1703 O O . ALA B 1 106 ? 23.766 37.125 9.945 1 43.38 106 ALA B O 1
ATOM 1704 N N . GLU B 1 107 ? 24.266 35.156 10.969 1 42.16 107 GLU B N 1
ATOM 1705 C CA . GLU B 1 107 ? 25.359 35.75 11.727 1 42.16 107 GLU B CA 1
ATOM 1706 C C . GLU B 1 107 ? 26.656 35.75 10.922 1 42.16 107 GLU B C 1
ATOM 1708 O O . GLU B 1 107 ? 27.609 36.469 11.258 1 42.16 107 GLU B O 1
ATOM 1713 N N . LEU B 1 108 ? 26.766 34.781 10.039 1 42.03 108 LEU B N 1
ATOM 1714 C CA . LEU B 1 108 ? 28.062 34.781 9.367 1 42.03 108 LEU B CA 1
ATOM 1715 C C . LEU B 1 108 ? 28.156 35.875 8.336 1 42.03 108 LEU B C 1
ATOM 1717 O O . LEU B 1 108 ? 29.203 36.062 7.691 1 42.03 108 LEU B O 1
ATOM 1721 N N . ALA B 1 109 ? 27.047 36.406 7.934 1 42.59 109 ALA B N 1
ATOM 1722 C CA . ALA B 1 109 ? 27.172 37.594 7.098 1 42.59 109 ALA B CA 1
ATOM 1723 C C . ALA B 1 109 ? 27.797 38.75 7.875 1 42.59 109 ALA B C 1
ATOM 1725 O O . ALA B 1 109 ? 28.406 39.656 7.289 1 42.59 109 ALA B O 1
ATOM 1726 N N . GLU B 1 110 ? 27.547 38.75 9.219 1 42.47 110 GLU B N 1
ATOM 1727 C CA . GLU B 1 110 ? 28.141 39.812 10.008 1 42.47 110 GLU B CA 1
ATOM 1728 C C . GLU B 1 110 ? 29.625 39.594 10.242 1 42.47 110 GLU B C 1
ATOM 1730 O O . GLU B 1 110 ? 30.391 40.531 10.492 1 42.47 110 GLU B O 1
ATOM 1735 N N . VAL B 1 111 ? 29.984 38.25 10.227 1 45.19 111 VAL B N 1
ATOM 1736 C CA . VAL B 1 111 ? 31.391 38.031 10.516 1 45.19 111 VAL B CA 1
ATOM 1737 C C . VAL B 1 111 ? 32.219 38.281 9.258 1 45.19 111 VAL B C 1
ATOM 1739 O O . VAL B 1 111 ? 33.406 38.625 9.344 1 45.19 111 VAL B O 1
ATOM 1742 N N . GLY B 1 112 ? 31.641 37.938 8.102 1 44.44 112 GLY B N 1
ATOM 1743 C CA . GLY B 1 112 ? 32.344 38.219 6.859 1 44.44 112 GLY B CA 1
ATOM 1744 C C . GLY B 1 112 ? 32.5 39.688 6.594 1 44.44 112 GLY B C 1
ATOM 1745 O O . GLY B 1 112 ? 33.469 40.094 5.926 1 44.44 112 GLY B O 1
ATOM 1746 N N . GLU B 1 113 ? 31.516 40.469 6.992 1 46.22 113 GLU B N 1
ATOM 1747 C CA . GLU B 1 113 ? 31.656 41.938 6.941 1 46.22 113 GLU B CA 1
ATOM 1748 C C . GLU B 1 113 ? 32.719 42.406 7.926 1 46.22 113 GLU B C 1
ATOM 1750 O O . GLU B 1 113 ? 33.469 43.344 7.629 1 46.22 113 GLU B O 1
ATOM 1755 N N . ALA B 1 114 ? 32.812 41.719 9.117 1 46 114 ALA B N 1
ATOM 1756 C CA . ALA B 1 114 ? 33.844 42.094 10.062 1 46 114 ALA B CA 1
ATOM 1757 C C . ALA B 1 114 ? 35.219 41.688 9.555 1 46 114 ALA B C 1
ATOM 1759 O O . ALA B 1 114 ? 36.219 42.406 9.727 1 46 114 ALA B O 1
ATOM 1760 N N . ALA B 1 115 ? 35.375 40.5 8.898 1 46.28 115 ALA B N 1
ATOM 1761 C CA . ALA B 1 115 ? 36.656 40.062 8.383 1 46.28 115 ALA B CA 1
ATOM 1762 C C . ALA B 1 115 ? 37.031 40.875 7.141 1 46.28 115 ALA B C 1
ATOM 1764 O O . ALA B 1 115 ? 38.219 41.188 6.938 1 46.28 115 ALA B O 1
ATOM 1765 N N . ALA B 1 116 ? 36.125 41.219 6.281 1 46.31 116 ALA B N 1
ATOM 1766 C CA . ALA B 1 116 ? 36.406 42.125 5.156 1 46.31 116 ALA B CA 1
ATOM 1767 C C . ALA B 1 116 ? 36.781 43.5 5.641 1 46.31 116 ALA B C 1
ATOM 1769 O O . ALA B 1 116 ? 37.656 44.156 5.066 1 46.31 116 ALA B O 1
ATOM 1770 N N . ALA B 1 117 ? 36.125 44 6.703 1 46.84 117 ALA B N 1
ATOM 1771 C CA . ALA B 1 117 ? 36.5 45.281 7.266 1 46.84 117 ALA B CA 1
ATOM 1772 C C . ALA B 1 117 ? 37.906 45.25 7.852 1 46.84 117 ALA B C 1
ATOM 1774 O O . ALA B 1 117 ? 38.688 46.188 7.723 1 46.84 117 ALA B O 1
ATOM 1775 N N . ALA B 1 118 ? 38.25 44.094 8.508 1 46.47 118 ALA B N 1
ATOM 1776 C CA . ALA B 1 118 ? 39.594 44 9.078 1 46.47 118 ALA B CA 1
ATOM 1777 C C . ALA B 1 118 ? 40.656 43.906 7.984 1 46.47 118 ALA B C 1
ATOM 1779 O O . ALA B 1 118 ? 41.75 44.469 8.102 1 46.47 118 ALA B O 1
ATOM 1780 N N . ALA B 1 119 ? 40.375 43.125 6.945 1 48.06 119 ALA B N 1
ATOM 1781 C CA . ALA B 1 119 ? 41.344 43 5.848 1 48.06 119 ALA B CA 1
ATOM 1782 C C . ALA B 1 119 ? 41.5 44.344 5.125 1 48.06 119 ALA B C 1
ATOM 1784 O O . ALA B 1 119 ? 42.594 44.688 4.695 1 48.06 119 ALA B O 1
ATOM 1785 N N . ALA B 1 120 ? 40.438 45.062 4.93 1 50.31 120 ALA B N 1
ATOM 1786 C CA . ALA B 1 120 ? 40.531 46.375 4.32 1 50.31 120 ALA B CA 1
ATOM 1787 C C . ALA B 1 120 ? 41.344 47.344 5.199 1 50.31 120 ALA B C 1
ATOM 1789 O O . ALA B 1 120 ? 42.031 48.25 4.691 1 50.31 120 ALA B O 1
ATOM 1790 N N . ALA B 1 121 ? 41.281 47.156 6.535 1 52.62 121 ALA B N 1
ATOM 1791 C CA . ALA B 1 121 ? 42 48.031 7.441 1 52.62 121 ALA B CA 1
ATOM 1792 C C . ALA B 1 121 ? 43.5 47.75 7.41 1 52.62 121 ALA B C 1
ATOM 1794 O O . ALA B 1 121 ? 44.312 48.562 7.852 1 52.62 121 ALA B O 1
ATOM 1795 N N . ALA B 1 122 ? 43.812 46.438 7.07 1 53.06 122 ALA B N 1
ATOM 1796 C CA . ALA B 1 122 ? 45.219 46.062 7.09 1 53.06 122 ALA B CA 1
ATOM 1797 C C . ALA B 1 122 ? 45.875 46.375 5.758 1 53.06 122 ALA B C 1
ATOM 1799 O O . ALA B 1 122 ? 47.062 46.125 5.578 1 53.06 122 ALA B O 1
ATOM 1800 N N . ALA B 1 123 ? 45.156 46.656 4.758 1 56.16 123 ALA B N 1
ATOM 1801 C CA . ALA B 1 123 ? 45.781 47.031 3.506 1 56.16 123 ALA B CA 1
ATOM 1802 C C . ALA B 1 123 ? 46.625 48.312 3.686 1 56.16 123 ALA B C 1
ATOM 1804 O O . ALA B 1 123 ? 46.312 49.156 4.535 1 56.16 123 ALA B O 1
ATOM 1805 N N . PRO B 1 124 ? 47.875 48.188 3.332 1 60.81 124 PRO B N 1
ATOM 1806 C CA . PRO B 1 124 ? 48.75 49.344 3.428 1 60.81 124 PRO B CA 1
ATOM 1807 C C . PRO B 1 124 ? 48.125 50.594 2.846 1 60.81 124 PRO B C 1
ATOM 1809 O O . PRO B 1 124 ? 47.25 50.531 1.962 1 60.81 124 PRO B O 1
ATOM 1812 N N . PRO B 1 125 ? 48.312 51.844 3.566 1 58.72 125 PRO B N 1
ATOM 1813 C CA . PRO B 1 125 ? 47.781 53.125 3.098 1 58.72 125 PRO B CA 1
ATOM 1814 C C . PRO B 1 125 ? 48.125 53.406 1.643 1 58.72 125 PRO B C 1
ATOM 1816 O O . PRO B 1 125 ? 49.156 52.938 1.15 1 58.72 125 PRO B O 1
#

Organism: NCBI:txid2649997

pLDDT: mean 79.33, std 21.97, range [23.33, 98.38]

Sequence (250 aa):
MEVEQAAAQPPGQEAVYVVLDLQDGVEALPEPGARLQLEGMETQQPCLRLPDGSRLVGAFEETVGAQLVLADTLGPDGSHRVELVGHTDKRITFSRPQQEAEGPDAELAEVGEAAAAAAAAAAPPMEVEQAAAQPPGQEAVYVVLDLQDGVEALPEPGARLQLEGMETQQPCLRLPDGSRLVGAFEETVGAQLVLADTLGPDGSHRVELVGHTDKRITFSRPQQEAEGPDAELAEVGEAAAAAAAAAAPP

Radius of gyration: 27.55 Å; Cα contacts (8 Å, |Δi|>4): 447; chains: 2; bounding box: 89×75×35 Å

Solvent-accessible surface area (backbone atoms only — not comparable to full-atom values): 14338 Å² total; per-residue (Å²): 128,77,70,74,58,62,70,59,73,60,89,88,58,69,64,48,44,39,40,35,38,35,61,67,52,78,78,79,68,81,58,61,50,37,75,55,56,72,41,48,79,93,50,76,57,22,35,39,49,46,89,85,69,50,62,29,41,28,40,74,47,91,59,83,24,45,32,39,36,34,36,39,33,65,43,97,88,70,46,76,47,42,26,30,67,42,62,31,56,47,38,31,41,29,32,63,70,73,71,71,66,75,55,64,59,73,59,44,57,58,49,53,52,50,51,51,52,51,51,60,68,64,46,80,133,128,77,72,74,58,58,68,57,73,60,89,88,61,69,64,48,46,38,40,35,38,36,63,68,52,78,78,81,69,82,58,61,47,38,75,55,57,71,42,48,80,91,50,76,56,23,35,38,49,45,89,85,68,50,62,28,41,29,40,74,48,91,60,82,25,44,32,38,34,34,33,38,33,63,44,97,86,68,46,76,46,42,26,29,66,42,59,31,58,48,36,30,42,29,33,64,68,73,72,70,67,74,55,64,61,71,58,46,54,56,49,51,52,50,51,51,50,51,53,63,66,65,48,77,132

InterPro domains:
  IPR019481 Transcription factor TFIIIC, triple barrel domain [PF10419] (13-97)

Secondary structure (DSSP, 8-state):
----------TTPPEEEEEEEE-S----PPPTT-B-EEE-TTSSS-EEE-TTS-EEEEEEEP-SSPEEEEEEEE-TTS-EEEEEEEEES-EEEEE--------GGGTHHHHHHHHHHHHHHHS--/----------TTPPEEEEEEEE-S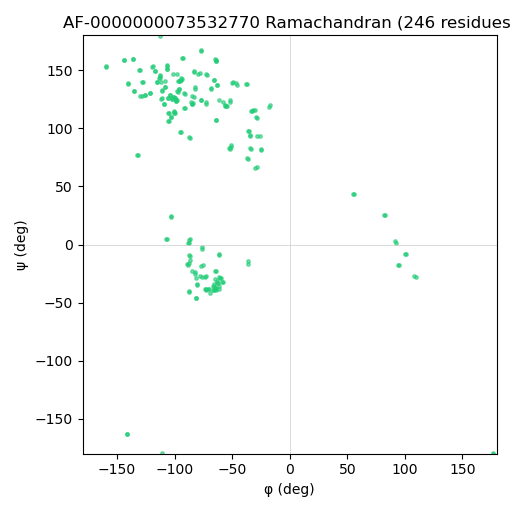----PPPTT-B-EEE-TTSSS-EEE-TTS-EEEEEEEP-SSPEEEEEEEE-TTS-EEEEEEEEES-EEEEE--------GGGTHHHHHHHHHHHHHHHS--